Protein AF-A0A970F3E4-F1 (afdb_monomer)

Structure (mmCIF, N/CA/C/O backbone):
data_AF-A0A970F3E4-F1
#
_entry.id   AF-A0A970F3E4-F1
#
loop_
_atom_site.group_PDB
_atom_site.id
_atom_site.type_symbol
_atom_site.label_atom_id
_atom_site.label_alt_id
_atom_site.label_comp_id
_atom_site.label_asym_id
_atom_site.label_entity_id
_atom_site.label_seq_id
_atom_site.pdbx_PDB_ins_code
_atom_site.Cartn_x
_atom_site.Cartn_y
_atom_site.Cartn_z
_atom_site.occupancy
_atom_site.B_iso_or_equiv
_atom_site.auth_seq_id
_atom_site.auth_comp_id
_atom_site.auth_asym_id
_atom_site.auth_atom_id
_atom_site.pdbx_PDB_model_num
ATOM 1 N N . MET A 1 1 ? -22.780 -16.943 21.072 1.00 47.53 1 MET A N 1
ATOM 2 C CA . MET A 1 1 ? -22.482 -15.714 20.306 1.00 47.53 1 MET A CA 1
ATOM 3 C C . MET A 1 1 ? -21.278 -15.998 19.430 1.00 47.53 1 MET A C 1
ATOM 5 O O . MET A 1 1 ? -20.263 -16.417 19.969 1.00 47.53 1 MET A O 1
ATOM 9 N N . THR A 1 2 ? -21.391 -15.844 18.112 1.00 53.81 2 THR A N 1
ATOM 10 C CA . THR A 1 2 ? -20.236 -15.949 17.209 1.00 53.81 2 THR A CA 1
ATOM 11 C C . THR A 1 2 ? -19.426 -14.668 17.338 1.00 53.81 2 THR A C 1
ATOM 13 O O . THR A 1 2 ? -19.952 -13.587 17.080 1.00 53.81 2 THR A O 1
ATOM 16 N N . LEU A 1 3 ? -18.176 -14.774 17.780 1.00 74.56 3 LEU A N 1
ATOM 17 C CA . LEU A 1 3 ? -17.267 -13.637 17.811 1.00 74.56 3 LEU A CA 1
ATOM 18 C C . LEU A 1 3 ? -16.962 -13.238 16.362 1.00 74.56 3 LEU A C 1
ATOM 20 O O . LEU A 1 3 ? -16.442 -14.046 15.594 1.00 74.56 3 LEU A O 1
ATOM 24 N N . LEU A 1 4 ? -17.332 -12.022 15.966 1.00 84.12 4 LEU A N 1
ATOM 25 C CA . LEU A 1 4 ? -16.973 -11.501 14.650 1.00 84.12 4 LEU A CA 1
ATOM 26 C C . LEU A 1 4 ? -15.485 -11.138 14.675 1.00 84.12 4 LEU A C 1
ATOM 28 O O . LEU A 1 4 ? -15.069 -10.269 15.437 1.00 84.12 4 LEU A O 1
ATOM 32 N N . GLN A 1 5 ? -14.694 -11.829 13.859 1.00 92.81 5 GLN A N 1
ATOM 33 C CA . GLN A 1 5 ? -13.249 -11.635 13.752 1.00 92.81 5 GLN A CA 1
ATOM 34 C C . GLN A 1 5 ? -12.908 -10.886 12.464 1.00 92.81 5 GLN A C 1
ATOM 36 O O . GLN A 1 5 ? -13.587 -11.031 11.447 1.00 92.81 5 GLN A O 1
ATOM 41 N N . ALA A 1 6 ? -11.838 -10.101 12.500 1.00 94.75 6 ALA A N 1
ATOM 42 C CA . ALA A 1 6 ? -11.297 -9.413 11.340 1.00 94.75 6 ALA A CA 1
ATOM 43 C C . ALA A 1 6 ? -10.074 -10.134 10.794 1.00 94.75 6 ALA A C 1
ATOM 45 O O . ALA A 1 6 ? -9.203 -10.567 11.540 1.00 94.75 6 ALA A O 1
ATOM 46 N N . LYS A 1 7 ? -9.974 -10.215 9.473 1.00 95.38 7 LYS A N 1
ATOM 47 C CA . LYS A 1 7 ? -8.802 -10.785 8.809 1.00 95.38 7 LYS A CA 1
ATOM 48 C C . LYS A 1 7 ? -7.704 -9.735 8.741 1.00 95.38 7 LYS A C 1
ATOM 50 O O . LYS A 1 7 ? -7.972 -8.601 8.357 1.00 95.38 7 LYS A O 1
ATOM 55 N N . ALA A 1 8 ? -6.476 -10.097 9.073 1.00 94.69 8 ALA A N 1
ATOM 56 C CA . ALA A 1 8 ? -5.352 -9.172 9.037 1.00 94.69 8 ALA A CA 1
ATOM 57 C C . ALA A 1 8 ? -4.129 -9.787 8.357 1.00 94.69 8 ALA A C 1
ATOM 59 O O . ALA A 1 8 ? -3.973 -11.011 8.289 1.00 94.69 8 ALA A O 1
ATOM 60 N N . ASP A 1 9 ? -3.262 -8.901 7.874 1.00 91.38 9 ASP A N 1
ATOM 61 C CA . ASP A 1 9 ? -1.885 -9.241 7.537 1.00 91.38 9 ASP A CA 1
ATOM 62 C C . ASP A 1 9 ? -1.193 -9.848 8.768 1.00 91.38 9 ASP A C 1
ATOM 64 O O . ASP A 1 9 ? -1.204 -9.254 9.854 1.00 91.38 9 ASP A O 1
ATOM 68 N N . GLN A 1 10 ? -0.565 -11.012 8.596 1.00 89.62 10 GLN A N 1
ATOM 69 C CA . GLN A 1 10 ? 0.203 -11.675 9.647 1.00 89.62 10 GLN A CA 1
ATOM 70 C C . GLN A 1 10 ? 1.272 -10.757 10.264 1.00 89.62 10 GLN A C 1
ATOM 72 O O . GLN A 1 10 ? 1.530 -10.834 11.467 1.00 89.62 10 GLN A O 1
ATOM 77 N N . TYR A 1 11 ? 1.857 -9.853 9.475 1.00 85.06 11 TYR A N 1
ATOM 78 C CA . TYR A 1 11 ? 2.866 -8.906 9.943 1.00 85.06 11 TYR A CA 1
ATOM 79 C C . TYR A 1 11 ? 2.353 -7.948 11.026 1.00 85.06 11 TYR A C 1
ATOM 81 O O . TYR A 1 11 ? 3.127 -7.523 11.889 1.00 85.06 11 TYR A O 1
ATOM 89 N N . LEU A 1 12 ? 1.065 -7.590 10.997 1.00 86.44 12 LEU A N 1
ATOM 90 C CA . LEU A 1 12 ? 0.484 -6.659 11.966 1.00 86.44 12 LEU A CA 1
ATOM 91 C C . LEU A 1 12 ? 0.327 -7.303 13.342 1.00 86.44 12 LEU A C 1
ATOM 93 O O . LEU A 1 12 ? 0.666 -6.682 14.343 1.00 86.44 12 LEU A O 1
ATOM 97 N N . ILE A 1 13 ? -0.095 -8.565 13.388 1.00 85.25 13 ILE A N 1
ATOM 98 C CA . ILE A 1 13 ? -0.327 -9.303 14.641 1.00 85.25 13 ILE A CA 1
ATOM 99 C C . ILE A 1 13 ? 0.988 -9.537 15.408 1.00 85.25 13 ILE A C 1
ATOM 101 O O . ILE A 1 13 ? 1.006 -9.694 16.623 1.00 85.25 13 ILE A O 1
ATOM 105 N N . GLN A 1 14 ? 2.124 -9.508 14.708 1.00 81.94 14 GLN A N 1
ATOM 106 C CA . GLN A 1 14 ? 3.456 -9.670 15.297 1.00 81.94 14 GLN A CA 1
ATOM 107 C C . GLN A 1 14 ? 4.092 -8.343 15.755 1.00 81.94 14 GLN A C 1
ATOM 109 O O . GLN A 1 14 ? 5.242 -8.327 16.210 1.00 81.94 14 GLN A O 1
ATOM 114 N N . GLN A 1 15 ? 3.399 -7.210 15.601 1.00 80.94 15 GLN A N 1
ATOM 115 C CA . GLN A 1 15 ? 3.912 -5.909 16.028 1.00 80.94 15 GLN A CA 1
ATOM 116 C C . GLN A 1 15 ? 3.881 -5.762 17.547 1.00 80.94 15 GLN A C 1
ATOM 118 O O . GLN A 1 15 ? 3.046 -6.326 18.250 1.00 80.94 15 GLN A O 1
ATOM 123 N N . LYS A 1 16 ? 4.768 -4.903 18.054 1.00 86.94 16 LYS A N 1
ATOM 124 C CA . LYS A 1 16 ? 4.631 -4.394 19.419 1.00 86.94 16 LYS A CA 1
ATOM 125 C C . LYS A 1 16 ? 3.348 -3.563 19.532 1.00 86.94 16 LYS A C 1
ATOM 127 O O . LYS A 1 16 ? 2.964 -2.931 18.539 1.00 86.94 16 LYS A O 1
ATOM 132 N N . PRO A 1 17 ? 2.748 -3.480 20.732 1.00 91.19 17 PRO A N 1
ATOM 133 C CA . PRO A 1 17 ? 1.614 -2.606 20.966 1.00 91.19 17 PRO A CA 1
ATOM 134 C C . PRO A 1 17 ? 1.882 -1.192 20.453 1.00 91.19 17 PRO A C 1
ATOM 136 O O . PRO A 1 17 ? 2.890 -0.583 20.812 1.00 91.19 17 PRO A O 1
ATOM 139 N N . THR A 1 18 ? 1.014 -0.701 19.573 1.00 91.88 18 THR A N 1
ATOM 140 C CA . THR A 1 18 ? 1.216 0.574 18.872 1.00 91.88 18 THR A CA 1
ATOM 141 C C . THR A 1 18 ? -0.101 1.327 18.785 1.00 91.88 18 THR A C 1
ATOM 143 O O . THR A 1 18 ? -1.142 0.739 18.479 1.00 91.88 18 THR A O 1
ATOM 146 N N . GLN A 1 19 ? -0.047 2.631 19.047 1.00 95.25 19 GLN A N 1
ATOM 147 C CA . GLN A 1 19 ? -1.174 3.532 18.860 1.00 95.25 19 GLN A CA 1
ATOM 148 C C . GLN A 1 19 ? -1.150 4.140 17.455 1.00 95.25 19 GLN A C 1
ATOM 150 O O . GLN A 1 19 ? -0.099 4.494 16.915 1.00 95.25 19 GLN A O 1
ATOM 155 N N . TRP A 1 20 ? -2.335 4.247 16.878 1.00 95.75 20 TRP A N 1
ATOM 156 C CA . TRP A 1 20 ? -2.597 4.694 15.527 1.00 95.75 20 TRP A CA 1
ATOM 157 C C . TRP A 1 20 ? -3.697 5.755 15.524 1.00 95.75 20 TRP A C 1
ATOM 159 O O . TRP A 1 20 ? -4.566 5.781 16.394 1.00 95.75 20 TRP A O 1
ATOM 169 N N . PHE A 1 21 ? -3.682 6.604 14.508 1.00 95.81 21 PHE A N 1
ATOM 170 C CA . PHE A 1 21 ? -4.587 7.733 14.332 1.00 95.81 21 PHE A CA 1
ATOM 171 C C . PHE A 1 21 ? -5.155 7.721 12.923 1.00 95.81 21 PHE A C 1
ATOM 173 O O . PHE A 1 21 ? -4.553 7.153 12.010 1.00 95.81 21 PHE A O 1
ATOM 180 N N . LEU A 1 22 ? -6.304 8.361 12.730 1.00 95.56 22 LEU A N 1
ATOM 181 C CA . LEU A 1 22 ? -6.876 8.507 11.401 1.00 95.56 22 LEU A CA 1
ATOM 182 C C . LEU A 1 22 ? -5.938 9.327 10.506 1.00 95.56 22 LEU A C 1
ATOM 184 O O . LEU A 1 22 ? -5.574 10.448 10.844 1.00 95.56 22 LEU A O 1
ATOM 188 N N . HIS A 1 23 ? -5.572 8.776 9.351 1.00 91.19 23 HIS A N 1
ATOM 189 C CA . HIS A 1 23 ? -4.780 9.483 8.345 1.00 91.19 23 HIS A CA 1
ATOM 190 C C . HIS A 1 23 ? -5.653 9.999 7.199 1.00 91.19 23 HIS A C 1
ATOM 192 O O . HIS A 1 23 ? -5.558 11.154 6.798 1.00 91.19 23 HIS A O 1
ATOM 198 N N . SER A 1 24 ? -6.477 9.127 6.617 1.00 88.25 24 SER A N 1
ATOM 199 C CA . SER A 1 24 ? -7.298 9.466 5.448 1.00 88.25 24 SER A CA 1
ATOM 200 C C . SER A 1 24 ? -8.502 8.543 5.331 1.00 88.25 24 SER A C 1
ATOM 202 O O . SER A 1 24 ? -8.379 7.352 5.612 1.00 88.25 24 SER A O 1
ATOM 204 N N . VAL A 1 25 ? -9.621 9.070 4.838 1.00 91.56 25 VAL A N 1
ATOM 205 C CA . VAL A 1 25 ? -10.874 8.334 4.613 1.00 91.56 25 VAL A CA 1
ATOM 206 C C . VAL A 1 25 ? -11.196 8.316 3.118 1.00 91.56 25 VAL A C 1
ATOM 208 O O . VAL A 1 25 ? -11.051 9.326 2.432 1.00 91.56 25 VAL A O 1
ATOM 211 N N . TYR A 1 26 ? -11.644 7.169 2.615 1.00 89.12 26 TYR A N 1
ATOM 212 C CA . TYR A 1 26 ? -12.106 6.952 1.243 1.00 89.12 26 TYR A CA 1
ATOM 213 C C . TYR A 1 26 ? -13.446 6.228 1.271 1.00 89.12 26 TYR A C 1
ATOM 215 O O . TYR A 1 26 ? -13.763 5.578 2.255 1.00 89.12 26 TYR A O 1
ATOM 223 N N . GLN A 1 27 ? -14.184 6.230 0.155 1.00 85.25 27 GLN A N 1
ATOM 224 C CA . GLN A 1 27 ? -15.559 5.707 0.075 1.00 85.25 27 GLN A CA 1
ATOM 225 C C . GLN A 1 27 ? -15.819 4.354 0.770 1.00 85.25 27 GLN A C 1
ATOM 227 O O . GLN A 1 27 ? -16.936 4.120 1.224 1.00 85.25 27 GLN A O 1
ATOM 232 N N . LYS A 1 28 ? -14.841 3.435 0.802 1.00 87.56 28 LYS A N 1
ATOM 233 C CA . LYS A 1 28 ? -14.991 2.091 1.397 1.00 87.56 28 LYS A CA 1
ATOM 234 C C . LYS A 1 28 ? -13.809 1.652 2.261 1.00 87.56 28 LYS A C 1
ATOM 236 O O . LYS A 1 28 ? -13.730 0.478 2.621 1.00 87.56 28 LYS A O 1
ATOM 241 N N . THR A 1 29 ? -12.882 2.555 2.557 1.00 93.81 29 THR A N 1
ATOM 242 C CA . THR A 1 29 ? -11.667 2.246 3.315 1.00 93.81 29 THR A CA 1
ATOM 243 C C . THR A 1 29 ? -11.212 3.464 4.099 1.00 93.81 29 THR A C 1
ATOM 245 O O . THR A 1 29 ? -11.555 4.599 3.780 1.00 93.81 29 THR A O 1
ATOM 248 N N . PHE A 1 30 ? -10.393 3.246 5.112 1.00 94.75 30 PHE A N 1
ATOM 249 C CA . PHE A 1 30 ? -9.667 4.325 5.764 1.00 94.75 30 PHE A CA 1
ATOM 250 C C . PHE A 1 30 ? -8.263 3.854 6.104 1.00 94.75 30 PHE A C 1
ATOM 252 O O . PHE A 1 30 ? -8.016 2.661 6.266 1.00 94.75 30 PHE A O 1
ATOM 259 N N . ASN A 1 31 ? -7.337 4.800 6.186 1.00 93.62 31 ASN A N 1
ATOM 260 C CA . ASN A 1 31 ? -5.969 4.529 6.589 1.00 93.62 31 ASN A CA 1
ATOM 261 C C . ASN A 1 31 ? -5.750 5.036 8.005 1.00 93.62 31 ASN A C 1
ATOM 263 O O . ASN A 1 31 ? -6.137 6.160 8.337 1.00 93.62 31 ASN A O 1
ATOM 267 N N . LEU A 1 32 ? -5.067 4.224 8.797 1.00 94.19 32 LEU A N 1
ATOM 268 C CA . LEU A 1 32 ? -4.534 4.599 10.092 1.00 94.19 32 LEU A CA 1
ATOM 269 C C . LEU A 1 32 ? -3.030 4.824 9.976 1.00 94.19 32 LEU A C 1
ATOM 271 O O . LEU A 1 32 ? -2.370 4.108 9.231 1.00 94.19 32 LEU A O 1
ATOM 275 N N . THR A 1 33 ? -2.485 5.775 10.726 1.00 92.69 33 THR A N 1
ATOM 276 C CA . THR A 1 33 ? -1.050 6.077 10.792 1.00 92.69 33 THR A CA 1
ATOM 277 C C . THR A 1 33 ? -0.541 6.051 12.225 1.00 92.69 33 THR A C 1
ATOM 279 O O . THR A 1 33 ? -1.286 6.365 13.145 1.00 92.69 33 THR A O 1
ATOM 282 N N . ASN A 1 34 ? 0.718 5.680 12.431 1.00 88.50 34 ASN A N 1
ATOM 283 C CA . ASN A 1 34 ? 1.353 5.797 13.745 1.00 88.50 34 ASN A CA 1
ATOM 284 C C . ASN A 1 34 ? 1.714 7.264 14.065 1.00 88.50 34 ASN A C 1
ATOM 286 O O . ASN A 1 34 ? 1.679 8.119 13.180 1.00 88.50 34 ASN A O 1
ATOM 290 N N . GLU A 1 35 ? 2.130 7.548 15.305 1.00 87.94 35 GLU A N 1
ATOM 291 C CA . GLU A 1 35 ? 2.534 8.901 15.752 1.00 87.94 35 GLU A CA 1
ATOM 292 C C . GLU A 1 35 ? 3.601 9.545 14.857 1.00 87.94 35 GLU A C 1
ATOM 294 O O . GLU A 1 35 ? 3.580 10.743 14.591 1.00 87.94 35 GLU A O 1
ATOM 299 N N . SER A 1 36 ? 4.538 8.738 14.355 1.00 83.00 36 SER A N 1
ATOM 300 C CA . SER A 1 36 ? 5.634 9.212 13.504 1.00 83.00 36 SER A CA 1
ATOM 301 C C . SER A 1 36 ? 5.250 9.442 12.035 1.00 83.00 36 SER A C 1
ATOM 303 O O . SER A 1 36 ? 6.125 9.746 11.224 1.00 83.00 36 SER A O 1
ATOM 305 N N . ASN A 1 37 ? 3.978 9.256 11.666 1.00 76.00 37 ASN A N 1
ATOM 306 C CA . ASN A 1 37 ? 3.454 9.398 10.304 1.00 76.00 37 ASN A CA 1
ATOM 307 C C . ASN A 1 37 ? 4.201 8.603 9.231 1.00 76.00 37 ASN A C 1
ATOM 309 O O . ASN A 1 37 ? 4.295 9.001 8.070 1.00 76.00 37 ASN A O 1
ATOM 313 N N . ASN A 1 38 ? 4.785 7.473 9.621 1.00 77.75 38 ASN A N 1
ATOM 314 C CA . ASN A 1 38 ? 5.706 6.746 8.762 1.00 77.75 38 ASN A CA 1
ATOM 315 C C . ASN A 1 38 ? 5.224 5.323 8.443 1.00 77.75 38 ASN A C 1
ATOM 317 O O . ASN A 1 38 ? 5.793 4.676 7.562 1.00 77.75 38 ASN A O 1
ATOM 321 N N . GLN A 1 39 ? 4.203 4.830 9.130 1.00 82.88 39 GLN A N 1
ATOM 322 C CA . GLN A 1 39 ? 3.566 3.550 8.854 1.00 82.88 39 GLN A CA 1
ATOM 323 C C . GLN A 1 39 ? 2.093 3.784 8.607 1.00 82.88 39 GLN A C 1
ATOM 325 O O . GLN A 1 39 ? 1.511 4.698 9.182 1.00 82.88 39 GLN A O 1
ATOM 330 N N . LEU A 1 40 ? 1.500 2.926 7.786 1.00 88.44 40 LEU A N 1
ATOM 331 C CA . LEU A 1 40 ? 0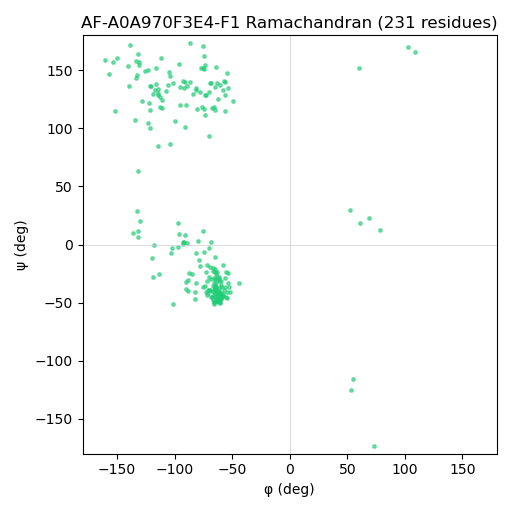.075 2.958 7.536 1.00 88.44 40 LEU A CA 1
ATOM 332 C C . LEU A 1 40 ? -0.505 1.561 7.623 1.00 88.44 40 LEU A C 1
ATOM 334 O O . LEU A 1 40 ? 0.123 0.594 7.192 1.00 88.44 40 LEU A O 1
ATOM 338 N N . ILE A 1 41 ? -1.716 1.510 8.153 1.00 92.19 41 ILE A N 1
ATOM 339 C CA . ILE A 1 41 ? -2.596 0.354 8.115 1.00 92.19 41 ILE A CA 1
ATOM 340 C C . ILE A 1 41 ? -3.797 0.740 7.270 1.00 92.19 41 ILE A C 1
ATOM 342 O O . ILE A 1 41 ? -4.433 1.763 7.528 1.00 92.19 41 ILE A O 1
ATOM 346 N N . LEU A 1 42 ? -4.117 -0.085 6.281 1.00 94.19 42 LEU A N 1
ATOM 347 C CA . LEU A 1 42 ? -5.382 0.023 5.568 1.00 94.19 42 LEU A CA 1
ATOM 348 C C . LEU A 1 42 ? -6.449 -0.730 6.359 1.00 94.19 42 LEU A C 1
ATOM 350 O O . LEU A 1 42 ? -6.264 -1.904 6.661 1.00 94.19 42 LEU A O 1
ATOM 354 N N . VAL A 1 43 ? -7.585 -0.097 6.629 1.00 96.06 43 VAL A N 1
ATOM 355 C CA . VAL A 1 43 ? -8.776 -0.779 7.136 1.00 96.06 43 VAL A CA 1
ATOM 356 C C . VAL A 1 43 ? -9.851 -0.776 6.055 1.00 96.06 43 VAL A C 1
ATOM 358 O O . VAL A 1 43 ? -10.224 0.271 5.518 1.00 96.06 43 VAL A O 1
ATOM 361 N N . ALA A 1 44 ? -10.339 -1.964 5.715 1.00 96.00 44 ALA A N 1
ATOM 362 C CA . ALA A 1 44 ? -11.280 -2.198 4.628 1.00 96.00 44 ALA A CA 1
ATOM 363 C C . ALA A 1 44 ? -12.363 -3.208 5.030 1.00 96.00 44 ALA A C 1
ATOM 365 O O . ALA A 1 44 ? -12.296 -3.843 6.082 1.00 96.00 44 ALA A O 1
ATOM 366 N N . ARG A 1 45 ? -13.369 -3.373 4.170 1.00 95.06 45 ARG A N 1
ATOM 367 C CA . ARG A 1 45 ? -14.358 -4.455 4.280 1.00 95.06 45 ARG A CA 1
ATOM 368 C C . ARG A 1 45 ? -13.752 -5.785 3.839 1.00 95.06 45 ARG A C 1
ATOM 370 O O . ARG A 1 45 ? -12.904 -5.808 2.955 1.00 95.06 45 ARG A O 1
ATOM 377 N N . GLU A 1 46 ? -14.248 -6.892 4.380 1.00 91.00 46 GLU A N 1
ATOM 378 C CA . GLU A 1 46 ? -13.758 -8.253 4.093 1.00 91.00 46 GLU A CA 1
ATOM 379 C C . GLU A 1 46 ? -13.791 -8.700 2.623 1.00 91.00 46 GLU A C 1
ATOM 381 O O . GLU A 1 46 ? -13.107 -9.653 2.261 1.00 91.00 46 GLU A O 1
ATOM 386 N N . ASN A 1 47 ? -14.564 -8.023 1.772 1.00 88.69 47 ASN A N 1
ATOM 387 C CA . ASN A 1 47 ? -14.652 -8.302 0.339 1.00 88.69 47 ASN A CA 1
ATOM 388 C C . ASN A 1 47 ? -13.678 -7.472 -0.518 1.00 88.69 47 ASN A C 1
ATOM 390 O O . ASN A 1 47 ? -13.688 -7.597 -1.743 1.00 88.69 47 ASN A O 1
ATOM 394 N N . ALA A 1 48 ? -12.865 -6.608 0.093 1.00 89.19 48 ALA A N 1
ATOM 395 C CA . ALA A 1 48 ? -11.825 -5.872 -0.612 1.00 89.19 48 ALA A CA 1
ATOM 396 C C . ALA A 1 48 ? -10.603 -6.772 -0.902 1.00 89.19 48 ALA A C 1
ATOM 398 O O . ALA A 1 48 ? -10.325 -7.692 -0.131 1.00 89.19 48 ALA A O 1
ATOM 399 N N . PRO A 1 49 ? -9.839 -6.506 -1.979 1.00 87.81 49 PRO A N 1
ATOM 400 C CA . PRO A 1 49 ? -8.582 -7.206 -2.235 1.00 87.81 49 PRO A CA 1
ATOM 401 C C . PRO A 1 49 ? -7.603 -7.086 -1.060 1.00 87.81 49 PRO A C 1
ATOM 403 O O . PRO A 1 49 ? -7.469 -6.006 -0.475 1.00 87.81 49 PRO A O 1
ATOM 406 N N . TYR A 1 50 ? -6.895 -8.176 -0.747 1.00 87.88 50 TYR A N 1
ATOM 407 C CA . TYR A 1 50 ? -5.851 -8.177 0.279 1.00 87.88 50 TYR A CA 1
ATOM 408 C C . TYR A 1 50 ? -4.625 -7.374 -0.168 1.00 87.88 50 TYR A C 1
ATOM 410 O O . TYR A 1 50 ? -4.126 -7.546 -1.279 1.00 87.88 50 TYR A O 1
ATOM 418 N N . LEU A 1 51 ? -4.157 -6.489 0.708 1.00 85.25 51 LEU A N 1
ATOM 419 C CA . LEU A 1 51 ? -3.039 -5.576 0.501 1.00 85.25 51 LEU A CA 1
ATOM 420 C C . LEU A 1 51 ? -2.107 -5.641 1.717 1.00 85.25 51 LEU A C 1
ATOM 422 O O . LEU A 1 51 ? -2.605 -5.790 2.830 1.00 85.25 51 LEU A O 1
ATOM 426 N N . PRO A 1 52 ? -0.781 -5.487 1.542 1.00 83.31 52 PRO A N 1
ATOM 427 C CA . PRO A 1 52 ? 0.157 -5.468 2.663 1.00 83.31 52 PRO A CA 1
ATOM 428 C C . PRO A 1 52 ? -0.225 -4.430 3.725 1.00 83.31 52 PRO A C 1
ATOM 430 O O . PRO A 1 52 ? -0.553 -3.288 3.395 1.00 83.31 52 PRO A O 1
ATOM 433 N N . GLY A 1 53 ? -0.171 -4.820 4.998 1.00 87.06 53 GLY A N 1
ATOM 434 C CA . GLY A 1 53 ? -0.594 -3.988 6.125 1.00 87.06 53 GLY A CA 1
ATOM 435 C C . GLY A 1 53 ? -2.108 -3.750 6.195 1.00 87.06 53 GLY A C 1
ATOM 436 O O . GLY A 1 53 ? -2.539 -2.749 6.770 1.00 87.06 53 GLY A O 1
ATOM 437 N N . GLY A 1 54 ? -2.922 -4.619 5.591 1.00 92.31 54 GLY A N 1
ATOM 438 C CA . GLY A 1 54 ? -4.377 -4.490 5.570 1.00 92.31 54 GLY A CA 1
ATOM 439 C C . GLY A 1 54 ? -5.091 -5.238 6.703 1.00 92.31 54 GLY A C 1
ATOM 440 O O . GLY A 1 54 ? -4.750 -6.378 7.030 1.00 92.31 54 GLY A O 1
ATOM 441 N N . ILE A 1 55 ? -6.139 -4.612 7.242 1.00 95.69 55 ILE A N 1
ATOM 442 C CA . ILE A 1 55 ? -7.112 -5.167 8.188 1.00 95.69 55 ILE A CA 1
ATOM 443 C C . ILE A 1 55 ? -8.500 -5.129 7.544 1.00 95.69 55 ILE A C 1
ATOM 445 O O . ILE A 1 55 ? -8.951 -4.102 7.039 1.00 95.69 55 ILE A O 1
ATOM 449 N N . TYR A 1 56 ? -9.191 -6.259 7.580 1.00 96.31 56 TYR A N 1
ATOM 450 C CA . TYR A 1 56 ? -10.402 -6.523 6.819 1.00 96.31 56 TYR A CA 1
ATOM 451 C C . TYR A 1 56 ? -11.532 -6.903 7.767 1.00 96.31 56 TYR A C 1
ATOM 453 O O . TYR A 1 56 ? -11.571 -8.008 8.314 1.00 96.31 56 TYR A O 1
ATOM 461 N N . LEU A 1 57 ? -12.443 -5.957 7.971 1.00 95.75 57 LEU A N 1
ATOM 462 C CA . LEU A 1 57 ? -13.556 -6.072 8.900 1.00 95.75 57 LEU A CA 1
ATOM 463 C C . LEU A 1 57 ? -14.786 -6.683 8.202 1.00 95.75 57 LEU A C 1
ATOM 465 O O . LEU A 1 57 ? -15.149 -6.241 7.103 1.00 95.75 57 LEU A O 1
ATOM 469 N N . PRO A 1 58 ? -15.490 -7.631 8.845 1.00 94.38 58 PRO A N 1
ATOM 470 C CA . PRO A 1 58 ? -16.849 -7.996 8.468 1.00 94.38 58 PRO A CA 1
ATOM 471 C C . PRO A 1 58 ? -17.761 -6.771 8.454 1.00 94.38 58 PRO A C 1
ATOM 473 O O . PRO A 1 58 ? -17.609 -5.863 9.273 1.00 94.38 58 PRO A O 1
ATOM 476 N N . THR A 1 59 ? -18.752 -6.757 7.564 1.00 93.06 59 THR A N 1
ATOM 477 C CA . THR A 1 59 ? -19.644 -5.592 7.393 1.00 93.06 59 THR A CA 1
ATOM 478 C C . THR A 1 59 ? -20.321 -5.137 8.701 1.00 93.06 59 THR A C 1
ATOM 480 O O . THR A 1 59 ? -20.320 -3.931 8.954 1.00 93.06 59 THR A O 1
ATOM 483 N N . PRO A 1 60 ? -20.807 -6.034 9.590 1.00 93.31 60 PRO A N 1
ATOM 484 C CA . PRO A 1 60 ? -21.398 -5.618 10.867 1.00 93.31 60 PRO A CA 1
ATOM 485 C C . PRO A 1 60 ? -20.424 -4.905 11.820 1.00 93.31 60 PRO A C 1
ATOM 487 O O . PRO A 1 60 ? -20.868 -4.151 12.679 1.00 93.31 60 PRO A O 1
ATOM 490 N N . LEU A 1 61 ? -19.112 -5.127 11.674 1.00 93.25 61 LEU A N 1
ATOM 491 C CA . LEU A 1 61 ? -18.075 -4.405 12.419 1.00 93.25 61 LEU A CA 1
ATOM 492 C C . LEU A 1 61 ? -17.618 -3.141 11.685 1.00 93.25 61 LEU A C 1
ATOM 494 O O . LEU A 1 61 ? -17.376 -2.117 12.317 1.00 93.25 61 LEU A O 1
ATOM 498 N N . PHE A 1 62 ? -17.511 -3.200 10.356 1.00 95.31 62 PHE A N 1
ATOM 499 C CA . PHE A 1 62 ? -17.025 -2.085 9.549 1.00 95.31 62 PHE A CA 1
ATOM 500 C C . PHE A 1 62 ? -17.968 -0.881 9.589 1.00 95.31 62 PHE A C 1
ATOM 502 O O . PHE A 1 62 ? -17.502 0.230 9.814 1.00 95.31 62 PHE A O 1
ATOM 509 N N . GLU A 1 63 ? -19.273 -1.077 9.363 1.00 93.75 63 GLU A N 1
ATOM 510 C CA . GLU A 1 63 ? -20.209 0.047 9.188 1.00 93.75 63 GLU A CA 1
ATOM 511 C C . GLU A 1 63 ? -20.277 0.971 10.416 1.00 93.75 63 GLU A C 1
ATOM 513 O O . GLU A 1 63 ? -20.141 2.182 10.232 1.00 93.75 63 GLU A O 1
ATOM 518 N N . PRO A 1 64 ? -20.396 0.470 11.664 1.00 92.38 64 PRO A N 1
ATOM 519 C CA . PRO A 1 64 ? -20.429 1.347 12.834 1.00 92.38 64 PRO A CA 1
ATOM 520 C C . PRO A 1 64 ? -19.118 2.114 13.048 1.00 92.38 64 PRO A C 1
ATOM 522 O O . PRO A 1 64 ? -19.149 3.285 13.424 1.00 92.38 64 PRO A O 1
ATOM 525 N N . ILE A 1 65 ? -17.972 1.469 12.797 1.00 94.75 65 ILE A N 1
ATOM 526 C CA . ILE A 1 65 ? -16.650 2.105 12.905 1.00 94.75 65 ILE A CA 1
ATOM 527 C C . ILE A 1 65 ? -16.505 3.187 11.835 1.00 94.75 65 ILE A C 1
ATOM 529 O O . ILE A 1 65 ? -16.105 4.307 12.137 1.00 94.75 65 ILE A O 1
ATOM 533 N N . TYR A 1 66 ? -16.859 2.866 10.591 1.00 95.62 66 TYR A N 1
ATOM 534 C CA . TYR A 1 66 ? -16.723 3.765 9.453 1.00 95.62 66 TYR A CA 1
ATOM 535 C C . TYR A 1 66 ? -17.645 4.986 9.568 1.00 95.62 66 TYR A C 1
ATOM 537 O O . TYR A 1 66 ? -17.209 6.102 9.312 1.00 95.62 66 TYR A O 1
ATOM 545 N N . GLN A 1 67 ? -18.893 4.810 10.015 1.00 94.12 67 GLN A N 1
ATOM 546 C CA . GLN A 1 67 ? -19.827 5.922 10.241 1.00 94.12 67 GLN A CA 1
ATOM 547 C C . GLN A 1 67 ? -19.357 6.885 11.338 1.00 94.12 67 GLN A C 1
ATOM 549 O O . GLN A 1 67 ? -19.636 8.078 11.267 1.00 94.12 67 GLN A O 1
ATOM 554 N N . GLY A 1 68 ? -18.654 6.378 12.353 1.00 94.31 68 GLY A N 1
ATOM 555 C CA . GLY A 1 68 ? -18.098 7.187 13.436 1.00 94.31 68 GLY A CA 1
ATOM 556 C C . GLY A 1 68 ? -16.662 7.655 13.201 1.00 94.31 68 GLY A C 1
ATOM 557 O O . GLY A 1 68 ? -16.095 8.282 14.090 1.00 94.31 68 GLY A O 1
ATOM 558 N N . ILE A 1 69 ? -16.048 7.351 12.053 1.00 95.06 69 ILE A N 1
ATOM 559 C CA . ILE A 1 69 ? -14.589 7.434 11.893 1.00 95.06 69 ILE A CA 1
ATOM 560 C C . ILE A 1 69 ? -14.030 8.848 12.089 1.00 95.06 69 ILE A C 1
ATOM 562 O O . ILE A 1 69 ? -12.918 8.997 12.582 1.00 95.06 69 ILE A O 1
ATOM 566 N N . GLU A 1 70 ? -14.806 9.889 11.781 1.00 94.19 70 GLU A N 1
ATOM 567 C CA . GLU A 1 70 ? -14.415 11.291 11.999 1.00 94.19 70 GLU A CA 1
ATOM 568 C C . GLU A 1 70 ? -14.239 11.643 13.487 1.00 94.19 70 GLU A C 1
ATOM 570 O O . GLU A 1 70 ? -13.532 12.588 13.819 1.00 94.19 70 GLU A O 1
ATOM 575 N N . GLN A 1 71 ? -14.845 10.864 14.388 1.00 96.00 71 GLN A N 1
ATOM 576 C CA . GLN A 1 71 ? -14.710 10.989 15.843 1.00 96.00 71 GLN A CA 1
ATOM 577 C C . GLN A 1 71 ? -13.657 10.031 16.420 1.00 96.00 71 GLN A C 1
ATOM 579 O O . GLN A 1 71 ? -13.583 9.860 17.642 1.00 96.00 71 GLN A O 1
ATOM 584 N N . LEU A 1 72 ? -12.872 9.357 15.570 1.00 96.88 72 LEU A N 1
ATOM 585 C CA . LEU A 1 72 ? -11.803 8.473 16.019 1.00 96.88 72 LEU A CA 1
ATOM 586 C C . LEU A 1 72 ? -10.730 9.290 16.745 1.00 96.88 72 LEU A C 1
ATOM 588 O O . LEU A 1 72 ? -10.036 10.103 16.140 1.00 96.88 72 LEU A O 1
ATOM 592 N N . GLN A 1 73 ? -10.559 9.024 18.036 1.00 96.44 73 GLN A N 1
ATOM 593 C CA . GLN A 1 73 ? -9.496 9.620 18.843 1.00 96.44 73 GLN A CA 1
ATOM 594 C C . GLN A 1 73 ? -8.187 8.851 18.650 1.00 96.44 73 GLN A C 1
ATOM 596 O O . GLN A 1 73 ? -7.134 9.442 18.419 1.00 96.44 73 GLN A O 1
ATOM 601 N N . TRP A 1 74 ? -8.261 7.521 18.721 1.00 96.00 74 TRP A N 1
ATOM 602 C CA . TRP A 1 74 ? -7.136 6.622 18.490 1.00 96.00 74 TRP A CA 1
ATOM 603 C C . TRP A 1 74 ? -7.623 5.208 18.173 1.00 96.00 74 TRP A C 1
ATOM 605 O O . TRP A 1 74 ? -8.730 4.801 18.535 1.00 96.00 74 TRP A O 1
ATOM 615 N N . ALA A 1 75 ? -6.753 4.441 17.525 1.00 96.69 75 ALA A N 1
ATOM 616 C CA . ALA A 1 75 ? -6.844 2.997 17.426 1.00 96.69 75 ALA A CA 1
ATOM 617 C C . ALA A 1 75 ? -5.578 2.372 18.023 1.00 96.69 75 ALA A C 1
ATOM 619 O O . ALA A 1 75 ? -4.477 2.855 17.782 1.00 96.69 75 ALA A O 1
ATOM 620 N N . ARG A 1 76 ? -5.700 1.310 18.813 1.00 95.50 76 ARG A N 1
ATOM 621 C CA . ARG A 1 76 ? -4.560 0.653 19.452 1.00 95.50 76 ARG A CA 1
ATOM 622 C C . ARG A 1 76 ? -4.516 -0.805 19.045 1.00 95.50 76 ARG A C 1
ATOM 624 O O . ARG A 1 76 ? -5.480 -1.537 19.251 1.00 95.50 76 ARG A O 1
ATOM 631 N N . LEU A 1 77 ? -3.398 -1.185 18.442 1.00 93.50 77 LEU A N 1
ATOM 632 C CA . LEU A 1 77 ? -3.084 -2.564 18.106 1.00 93.50 77 LEU A CA 1
ATOM 633 C C . LEU A 1 77 ? -2.338 -3.168 19.294 1.00 93.50 77 LEU A C 1
ATOM 635 O O . LEU A 1 77 ? -1.294 -2.641 19.674 1.00 93.50 77 LEU A O 1
ATOM 639 N N . GLU A 1 78 ? -2.877 -4.227 19.884 1.00 90.56 78 GLU A N 1
ATOM 640 C CA . GLU A 1 78 ? -2.312 -4.963 21.017 1.00 90.56 78 GLU A CA 1
ATOM 641 C C . GLU A 1 78 ? -2.424 -6.456 20.711 1.00 90.56 78 GLU A C 1
ATOM 643 O O . GLU A 1 78 ? -3.525 -6.993 20.736 1.00 90.56 78 GLU A O 1
ATOM 648 N N . GLU A 1 79 ? -1.304 -7.117 20.409 1.00 87.00 79 GLU A N 1
ATOM 649 C CA . GLU A 1 79 ? -1.289 -8.545 20.050 1.00 87.00 79 GLU A CA 1
ATOM 650 C C . GLU A 1 79 ? -2.232 -8.845 18.865 1.00 87.00 79 GLU A C 1
ATOM 652 O O . GLU A 1 79 ? -2.028 -8.336 17.760 1.00 87.00 79 GLU A O 1
ATOM 657 N N . ASP A 1 80 ? -3.273 -9.646 19.090 1.00 92.06 80 ASP A N 1
ATOM 658 C CA . ASP A 1 80 ? -4.320 -9.985 18.132 1.00 92.06 80 ASP A CA 1
ATOM 659 C C . ASP A 1 80 ? -5.578 -9.115 18.286 1.00 92.06 80 ASP A C 1
ATOM 661 O O . ASP A 1 80 ? -6.632 -9.470 17.774 1.00 92.06 80 ASP A O 1
ATOM 665 N N . TRP A 1 81 ? -5.503 -7.958 18.948 1.00 93.81 81 TRP A N 1
ATOM 666 C CA . TRP A 1 81 ? -6.641 -7.053 19.130 1.00 93.81 81 TRP A CA 1
ATOM 667 C C . TRP A 1 81 ? -6.398 -5.674 18.535 1.00 93.81 81 TRP A C 1
ATOM 669 O O . TRP A 1 81 ? -5.361 -5.045 18.743 1.00 93.81 81 TRP A O 1
ATOM 679 N N . LEU A 1 82 ? -7.419 -5.154 17.856 1.00 94.56 82 LEU A N 1
ATOM 680 C CA . LEU A 1 82 ? -7.509 -3.756 17.461 1.00 94.56 82 LEU A CA 1
ATOM 681 C C . LEU A 1 82 ? -8.645 -3.085 18.229 1.00 94.56 82 LEU A C 1
ATOM 683 O O . LEU A 1 82 ? -9.811 -3.467 18.107 1.00 94.56 82 LEU A O 1
ATOM 687 N N . ARG A 1 83 ? -8.298 -2.077 19.025 1.00 95.06 83 ARG A N 1
ATOM 688 C CA . ARG A 1 83 ? -9.245 -1.294 19.823 1.00 95.06 83 ARG A CA 1
ATOM 689 C C . ARG A 1 83 ? -9.406 0.089 19.222 1.00 95.06 83 ARG A C 1
ATOM 691 O O . ARG A 1 83 ? -8.403 0.733 18.948 1.00 95.06 83 ARG A O 1
ATOM 698 N N . PHE A 1 84 ? -10.632 0.557 19.050 1.00 95.69 84 PHE A N 1
ATOM 699 C CA . PHE A 1 84 ? -10.945 1.898 18.565 1.00 95.69 84 PHE A CA 1
ATOM 700 C C . PHE A 1 84 ? -11.640 2.696 19.662 1.00 95.69 84 PHE A C 1
ATOM 702 O O . PHE A 1 84 ? -12.646 2.229 20.200 1.00 95.69 84 PHE A O 1
ATOM 709 N N . LYS A 1 85 ? -11.158 3.916 19.920 1.00 96.62 85 LYS A N 1
ATOM 710 C CA . LYS A 1 85 ? -11.873 4.916 20.718 1.00 96.62 85 LYS A CA 1
ATOM 711 C C . LYS A 1 85 ? -12.551 5.918 19.793 1.00 96.62 85 LYS A C 1
ATOM 713 O O . LYS A 1 85 ? -11.879 6.742 19.173 1.00 96.62 85 LYS A O 1
ATOM 718 N N . ILE A 1 86 ? -13.873 5.820 19.674 1.00 95.75 86 ILE A N 1
ATOM 719 C CA . ILE A 1 86 ? -14.690 6.611 18.742 1.00 95.75 86 ILE A CA 1
ATOM 720 C C . ILE A 1 86 ? -15.725 7.401 19.541 1.00 95.75 86 ILE A C 1
ATOM 722 O O . ILE A 1 86 ? -16.747 6.851 19.963 1.00 95.75 86 ILE A O 1
ATOM 726 N N . GLY A 1 87 ? -15.455 8.688 19.771 1.00 93.00 87 GLY A N 1
ATOM 727 C CA . GLY A 1 87 ? -16.206 9.476 20.751 1.00 93.00 87 GLY A CA 1
ATOM 728 C C . GLY A 1 87 ? -16.221 8.772 22.115 1.00 93.00 87 GLY A C 1
ATOM 729 O O . GLY A 1 87 ? -15.177 8.375 22.631 1.00 93.00 87 GLY A O 1
ATOM 730 N N . GLU A 1 88 ? -17.411 8.542 22.668 1.00 92.38 88 GLU A N 1
ATOM 731 C CA . GLU A 1 88 ? -17.582 7.815 23.936 1.00 92.38 88 GLU A CA 1
ATOM 732 C C . GLU A 1 88 ? -17.480 6.286 23.795 1.00 92.38 88 GLU A C 1
ATOM 734 O O . GLU A 1 88 ? -17.340 5.579 24.792 1.00 92.38 88 GLU A O 1
ATOM 739 N N . LYS A 1 89 ? -17.524 5.745 22.571 1.00 91.62 89 LYS A N 1
ATOM 740 C CA . LYS A 1 89 ? -17.577 4.298 22.328 1.00 91.62 89 LYS A CA 1
ATOM 741 C C . LYS A 1 89 ? -16.184 3.679 22.281 1.00 91.62 89 LYS A C 1
ATOM 743 O O . LYS A 1 89 ? -15.281 4.210 21.638 1.00 91.62 89 LYS A O 1
ATOM 748 N N . ASP A 1 90 ? -16.068 2.501 22.882 1.00 93.06 90 ASP A N 1
ATOM 749 C CA . ASP A 1 90 ? -14.911 1.618 22.770 1.00 93.06 90 ASP A CA 1
ATOM 750 C C . ASP A 1 90 ? -15.302 0.372 21.970 1.00 93.06 90 ASP A C 1
ATOM 752 O O . ASP A 1 90 ? -16.185 -0.389 22.369 1.00 93.06 90 ASP A O 1
ATOM 756 N N . VAL A 1 91 ? -14.664 0.177 20.815 1.00 92.56 91 VAL A N 1
ATOM 757 C CA . VAL A 1 91 ? -14.911 -0.973 19.935 1.00 92.56 91 VAL A CA 1
ATOM 758 C C . VAL A 1 91 ? -13.672 -1.850 19.915 1.00 92.56 91 VAL A C 1
ATOM 760 O O . VAL A 1 91 ? -12.577 -1.368 19.638 1.00 92.56 91 VAL A O 1
ATOM 763 N N . GLN A 1 92 ? -13.835 -3.142 20.190 1.00 93.44 92 GLN A N 1
ATOM 764 C CA . GLN A 1 92 ? -12.744 -4.112 20.162 1.00 93.44 92 GLN A CA 1
ATOM 765 C C . GLN A 1 92 ? -12.978 -5.126 19.052 1.00 93.44 92 GLN A C 1
ATOM 767 O O . GLN A 1 92 ? -14.079 -5.653 18.898 1.00 93.44 92 GLN A O 1
ATOM 772 N N . VAL A 1 93 ? -11.929 -5.395 18.286 1.00 94.00 93 VAL A N 1
ATOM 773 C CA . VAL A 1 93 ? -11.953 -6.328 17.167 1.00 94.00 93 VAL A CA 1
ATOM 774 C C . VAL A 1 93 ? -10.804 -7.307 17.332 1.00 94.00 93 VAL A C 1
ATOM 776 O O . VAL A 1 93 ? -9.650 -6.886 17.401 1.00 94.00 93 VAL A O 1
ATOM 779 N N . GLN A 1 94 ? -11.114 -8.603 17.360 1.00 94.75 94 GLN A N 1
ATOM 780 C CA . GLN A 1 94 ? -10.081 -9.631 17.300 1.00 94.75 94 GLN A CA 1
ATOM 781 C C . GLN A 1 94 ? -9.604 -9.792 15.856 1.00 94.75 94 GLN A C 1
ATOM 783 O O . GLN A 1 94 ? -10.412 -9.928 14.934 1.00 94.75 94 GLN A O 1
ATOM 788 N N . LEU A 1 95 ? -8.294 -9.784 15.670 1.00 94.75 95 LEU A N 1
ATOM 789 C CA . LEU A 1 95 ? -7.598 -9.991 14.416 1.00 94.75 95 LEU A CA 1
ATOM 790 C C . LEU A 1 95 ? -7.194 -11.458 14.285 1.00 94.75 95 LEU A C 1
ATOM 792 O O . LEU A 1 95 ? -6.634 -12.049 15.201 1.00 94.75 95 LEU A O 1
ATOM 796 N N . VAL A 1 96 ? -7.417 -12.032 13.108 1.00 93.69 96 VAL A N 1
ATOM 797 C CA . VAL A 1 96 ? -6.916 -13.356 12.739 1.00 93.69 96 VAL A CA 1
ATOM 798 C C . VAL A 1 96 ? -5.960 -13.241 11.553 1.00 93.69 96 VAL A C 1
ATOM 800 O O . VAL A 1 96 ? -6.284 -12.553 10.575 1.00 93.69 96 VAL A O 1
ATOM 803 N N . PRO A 1 97 ? -4.781 -13.891 11.603 1.00 91.19 97 PRO A N 1
ATOM 804 C CA . PRO A 1 97 ? -3.842 -13.871 10.489 1.00 91.19 97 PRO A CA 1
ATOM 805 C C . PRO A 1 97 ? -4.475 -14.604 9.306 1.00 91.19 97 PRO A C 1
ATOM 807 O O . PRO A 1 97 ? -4.795 -15.786 9.403 1.00 91.19 97 PRO A O 1
ATOM 810 N N . ALA A 1 98 ? -4.680 -13.900 8.195 1.00 88.38 98 ALA A N 1
ATOM 811 C CA . ALA A 1 98 ? -5.375 -14.456 7.032 1.00 88.38 98 ALA A CA 1
ATOM 812 C C . ALA A 1 98 ? -4.474 -14.625 5.807 1.00 88.38 98 ALA A C 1
ATOM 814 O O . ALA A 1 98 ? -4.761 -15.452 4.944 1.00 88.38 98 ALA A O 1
ATOM 815 N N . TYR A 1 99 ? -3.409 -13.833 5.710 1.00 84.44 99 TYR A N 1
ATOM 816 C CA . TYR A 1 99 ? -2.465 -13.885 4.603 1.00 84.44 99 TYR A CA 1
ATOM 817 C C . TYR A 1 99 ? -1.093 -13.379 5.048 1.00 84.44 99 TYR A C 1
ATOM 819 O O . TYR A 1 99 ? -0.970 -12.608 6.002 1.00 84.44 99 TYR A O 1
ATOM 827 N N . ASN A 1 100 ? -0.073 -13.817 4.316 1.00 82.44 100 ASN A N 1
ATOM 828 C CA . ASN A 1 100 ? 1.274 -13.291 4.401 1.00 82.44 100 ASN A CA 1
ATOM 829 C C . ASN A 1 100 ? 1.667 -12.772 3.006 1.00 82.44 100 ASN A C 1
ATOM 831 O O . ASN A 1 100 ? 1.734 -13.578 2.075 1.00 82.44 100 ASN A O 1
ATOM 835 N N . PRO A 1 101 ? 1.900 -11.460 2.827 1.00 70.19 101 PRO A N 1
ATOM 836 C CA . PRO A 1 101 ? 2.291 -10.898 1.537 1.00 70.19 101 PRO A CA 1
ATOM 837 C C . PRO A 1 101 ? 3.759 -11.173 1.145 1.00 70.19 101 PRO A C 1
ATOM 839 O O . PRO A 1 101 ? 4.247 -10.566 0.191 1.00 70.19 101 PRO A O 1
ATOM 842 N N . SER A 1 102 ? 4.482 -12.059 1.841 1.00 69.31 102 SER A N 1
ATOM 843 C CA . SER A 1 102 ? 5.841 -12.454 1.455 1.00 69.31 102 SER A CA 1
ATOM 844 C C . SER A 1 102 ? 5.875 -13.157 0.092 1.00 69.31 102 SER A C 1
ATOM 846 O O . SER A 1 102 ? 5.052 -14.020 -0.219 1.00 69.31 102 SER A O 1
ATOM 848 N N . LEU A 1 103 ? 6.885 -12.826 -0.714 1.00 64.19 103 LEU A N 1
ATOM 849 C CA . LEU A 1 103 ? 7.193 -13.576 -1.927 1.00 64.19 103 LEU A CA 1
ATOM 850 C C . LEU A 1 103 ? 7.820 -14.931 -1.553 1.00 64.19 103 LEU A C 1
ATOM 852 O O . LEU A 1 103 ? 8.795 -14.943 -0.797 1.00 64.19 103 LEU A O 1
ATOM 856 N N . PRO A 1 104 ? 7.318 -16.063 -2.082 1.00 61.38 104 PRO A N 1
ATOM 857 C CA . PRO A 1 104 ? 7.978 -17.352 -1.917 1.00 61.38 104 PRO A CA 1
ATOM 858 C C . PRO A 1 104 ? 9.387 -17.305 -2.523 1.00 61.38 104 PRO A C 1
ATOM 860 O O . PRO A 1 104 ? 9.582 -16.778 -3.618 1.00 61.38 104 PRO A O 1
ATOM 863 N N . GLN A 1 105 ? 10.368 -17.874 -1.822 1.00 57.41 105 GLN A N 1
ATOM 864 C CA . GLN A 1 105 ? 11.791 -17.808 -2.183 1.00 57.41 105 GLN A CA 1
ATOM 865 C C . GLN A 1 105 ? 12.170 -18.713 -3.377 1.00 57.41 105 GLN A C 1
ATOM 867 O O . GLN A 1 105 ? 13.293 -18.652 -3.875 1.00 57.41 105 GLN A O 1
ATOM 872 N N . GLU A 1 106 ? 11.246 -19.539 -3.876 1.00 56.25 106 GLU A N 1
ATOM 873 C CA . GLU A 1 106 ? 11.509 -20.481 -4.965 1.00 56.25 106 GLU A CA 1
ATOM 874 C C . GLU A 1 106 ? 11.216 -19.876 -6.343 1.00 56.25 106 GLU A C 1
ATOM 876 O O . GLU A 1 106 ? 10.078 -19.829 -6.811 1.00 56.25 106 GLU A O 1
ATOM 881 N N . ALA A 1 107 ? 12.269 -19.449 -7.039 1.00 50.69 107 ALA A N 1
ATOM 882 C CA . ALA A 1 107 ? 12.193 -19.046 -8.437 1.00 50.69 107 ALA A CA 1
ATOM 883 C C . ALA A 1 107 ? 12.772 -20.136 -9.355 1.00 50.69 107 ALA A C 1
ATOM 885 O O . ALA A 1 107 ? 13.926 -20.071 -9.768 1.00 50.69 107 ALA A O 1
ATOM 886 N N . SER A 1 108 ? 11.947 -21.107 -9.754 1.00 54.41 108 SER A N 1
ATOM 887 C CA . SER A 1 108 ? 12.175 -21.881 -10.984 1.00 54.41 108 SER A CA 1
ATOM 888 C C . SER A 1 108 ? 11.057 -21.571 -11.979 1.00 54.41 108 SER A C 1
ATOM 890 O O . SER A 1 108 ? 10.031 -22.241 -12.027 1.00 54.41 108 SER A O 1
ATOM 892 N N . ALA A 1 109 ? 11.216 -20.488 -12.748 1.00 56.84 109 ALA A N 1
ATOM 893 C CA . ALA A 1 109 ? 10.160 -19.972 -13.629 1.00 56.84 109 ALA A CA 1
ATOM 894 C C . ALA A 1 109 ? 10.638 -19.653 -15.058 1.00 56.84 109 ALA A C 1
ATOM 896 O O . ALA A 1 109 ? 10.074 -18.788 -15.732 1.00 56.84 109 ALA A O 1
ATOM 897 N N . LEU A 1 110 ? 11.663 -20.350 -15.565 1.00 53.16 110 LEU A N 1
ATOM 898 C CA . LEU A 1 110 ? 12.137 -20.135 -16.941 1.00 53.16 110 LEU A CA 1
ATOM 899 C C . LEU A 1 110 ? 11.037 -20.403 -17.989 1.00 53.16 110 LEU A C 1
ATOM 901 O O . LEU A 1 110 ? 10.927 -19.647 -18.955 1.00 53.16 110 LEU A O 1
ATOM 905 N N . LEU A 1 111 ? 10.170 -21.402 -17.771 1.00 54.94 111 LEU A N 1
ATOM 906 C CA . LEU A 1 111 ? 9.049 -21.701 -18.674 1.00 54.94 111 LEU A CA 1
ATOM 907 C C . LEU A 1 111 ? 7.945 -20.625 -18.610 1.00 54.94 111 LEU A C 1
ATOM 909 O O . LEU A 1 111 ? 7.413 -20.211 -19.641 1.00 54.94 111 LEU A O 1
ATOM 913 N N . GLY A 1 112 ? 7.655 -20.116 -17.407 1.00 65.69 112 GLY A N 1
ATOM 914 C CA . GLY A 1 112 ? 6.674 -19.050 -17.186 1.00 65.69 112 GLY A CA 1
ATOM 915 C C . GLY A 1 112 ? 7.092 -17.718 -17.813 1.00 65.69 112 GLY A C 1
ATOM 916 O O . GLY A 1 112 ? 6.247 -16.996 -18.336 1.00 65.69 112 GLY A O 1
ATOM 917 N N . LYS A 1 113 ? 8.399 -17.422 -17.854 1.00 73.31 113 LYS A N 1
ATOM 918 C CA . LYS A 1 113 ? 8.933 -16.182 -18.438 1.00 73.31 113 LYS A CA 1
ATOM 919 C C . LYS A 1 113 ? 8.593 -16.030 -19.920 1.00 73.31 113 LYS A C 1
ATOM 921 O O . LYS A 1 113 ? 8.204 -14.942 -20.335 1.00 73.31 113 LYS A O 1
ATOM 926 N N . ARG A 1 114 ? 8.737 -17.091 -20.725 1.00 76.44 114 ARG A N 1
ATOM 927 C CA . ARG A 1 114 ? 8.447 -17.021 -22.169 1.00 76.44 114 ARG A CA 1
ATOM 928 C C . ARG A 1 114 ? 6.962 -16.765 -22.419 1.00 76.44 114 ARG A C 1
ATOM 930 O O . ARG A 1 114 ? 6.632 -15.810 -23.111 1.00 76.44 114 ARG A O 1
ATOM 937 N N . ILE A 1 115 ? 6.093 -17.560 -21.791 1.00 82.00 115 ILE A N 1
ATOM 938 C CA . ILE A 1 115 ? 4.632 -17.429 -21.913 1.00 82.00 115 ILE A CA 1
ATOM 939 C C . ILE A 1 115 ? 4.180 -16.040 -21.445 1.00 82.00 115 ILE A C 1
ATOM 941 O O . ILE A 1 115 ? 3.360 -15.392 -22.092 1.00 82.00 115 ILE A O 1
ATOM 945 N N . PHE A 1 116 ? 4.754 -15.547 -20.346 1.00 81.38 116 PHE A N 1
ATOM 946 C CA . PHE A 1 116 ? 4.491 -14.204 -19.844 1.00 81.38 116 PHE A CA 1
ATOM 947 C C . PHE A 1 116 ? 4.882 -13.124 -20.862 1.00 81.38 116 PHE A C 1
ATOM 949 O O . PHE A 1 116 ? 4.067 -12.259 -21.175 1.00 81.38 116 PHE A O 1
ATOM 956 N N . LEU A 1 117 ? 6.095 -13.184 -21.424 1.00 82.00 117 LEU A N 1
ATOM 957 C CA . LEU A 1 117 ? 6.555 -12.213 -22.422 1.00 82.00 117 LEU A CA 1
ATOM 958 C C . LEU A 1 117 ? 5.709 -12.249 -23.700 1.00 82.00 117 LEU A C 1
ATOM 960 O O . LEU A 1 117 ? 5.319 -11.189 -24.186 1.00 82.00 117 LEU A O 1
ATOM 964 N N . GLU A 1 118 ? 5.378 -13.437 -24.208 1.00 84.81 118 GLU A N 1
ATOM 965 C CA . GLU A 1 118 ? 4.479 -13.613 -25.357 1.00 84.81 118 GLU A CA 1
ATOM 966 C C . GLU A 1 118 ? 3.106 -12.989 -25.075 1.00 84.81 118 GLU A C 1
ATOM 968 O O . GLU A 1 118 ? 2.570 -12.235 -25.894 1.00 84.81 118 GLU A O 1
ATOM 973 N N . LYS A 1 119 ? 2.559 -13.217 -23.872 1.00 87.06 119 LYS A N 1
ATOM 974 C CA . LYS A 1 119 ? 1.289 -12.617 -23.468 1.00 87.06 119 LYS A CA 1
ATOM 975 C C . LYS A 1 119 ? 1.382 -11.096 -23.435 1.00 87.06 119 LYS A C 1
ATOM 977 O O . LYS A 1 119 ? 0.540 -10.449 -24.051 1.00 87.06 119 LYS A O 1
ATOM 982 N N . ILE A 1 120 ? 2.401 -10.520 -22.799 1.00 87.38 120 ILE A N 1
ATOM 983 C CA . ILE A 1 120 ? 2.610 -9.063 -22.754 1.00 87.38 120 ILE A CA 1
ATOM 984 C C . ILE A 1 120 ? 2.735 -8.474 -24.166 1.00 87.38 120 ILE A C 1
ATOM 986 O O . ILE A 1 120 ? 2.120 -7.449 -24.460 1.00 87.38 120 ILE A O 1
ATOM 990 N N . GLN A 1 121 ? 3.470 -9.133 -25.066 1.00 87.25 121 GLN A N 1
ATOM 991 C CA . GLN A 1 121 ? 3.629 -8.695 -26.457 1.00 87.25 121 GLN A CA 1
ATOM 992 C 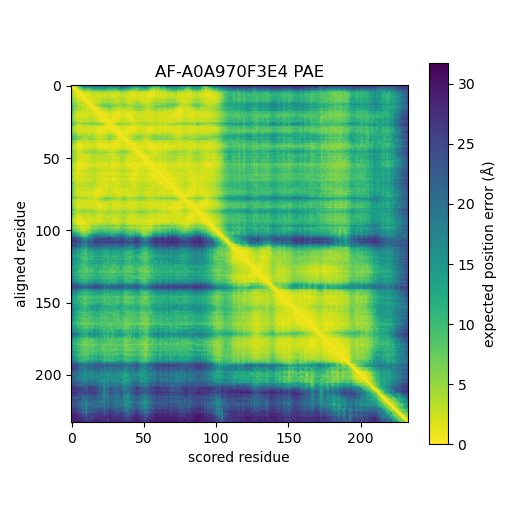C . GLN A 1 121 ? 2.307 -8.682 -27.239 1.00 87.25 121 GLN A C 1
ATOM 994 O O . GLN A 1 121 ? 2.147 -7.858 -28.142 1.00 87.25 121 GLN A O 1
ATOM 999 N N . SER A 1 122 ? 1.345 -9.534 -26.873 1.00 88.38 122 SER A N 1
ATOM 1000 C CA . SER A 1 122 ? 0.010 -9.555 -27.486 1.00 88.38 122 SER A CA 1
ATOM 1001 C C . SER A 1 122 ? -0.929 -8.439 -26.994 1.00 88.38 122 SER A C 1
ATOM 1003 O O . SER A 1 122 ? -1.902 -8.116 -27.675 1.00 88.38 122 SER A O 1
ATOM 1005 N N . LEU A 1 123 ? -0.651 -7.814 -25.843 1.00 89.88 123 LEU A N 1
ATOM 1006 C CA . LEU A 1 123 ? -1.560 -6.856 -25.202 1.00 89.88 123 LEU A CA 1
ATOM 1007 C C . LEU A 1 123 ? -1.466 -5.455 -25.834 1.00 89.88 123 LEU A C 1
ATOM 1009 O O . LEU A 1 123 ? -0.432 -4.780 -25.776 1.00 89.88 123 LEU A O 1
ATOM 1013 N N . GLN A 1 124 ? -2.575 -5.005 -26.428 1.00 90.81 124 GLN A N 1
ATOM 1014 C CA . GLN A 1 124 ? -2.705 -3.679 -27.054 1.00 90.81 124 GLN A CA 1
ATOM 1015 C C . GLN A 1 124 ? -3.350 -2.628 -26.141 1.00 90.81 124 GLN A C 1
ATOM 1017 O O . GLN A 1 124 ? -3.464 -1.466 -26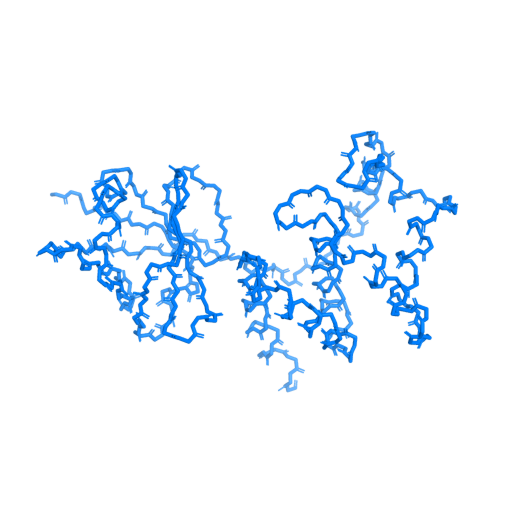.525 1.00 90.81 124 GLN A O 1
ATOM 1022 N N . GLN A 1 125 ? -3.755 -3.013 -24.929 1.00 92.25 125 GLN A N 1
ATOM 1023 C CA . GLN A 1 125 ? -4.307 -2.093 -23.942 1.00 92.25 125 GLN A CA 1
ATOM 1024 C C . GLN A 1 125 ? -3.296 -0.987 -23.637 1.00 92.25 125 GLN A C 1
ATOM 1026 O O . GLN A 1 125 ? -2.111 -1.256 -23.408 1.00 92.25 125 GLN A O 1
ATOM 1031 N N . LYS A 1 126 ? -3.773 0.259 -23.636 1.00 90.19 126 LYS A N 1
ATOM 1032 C CA . LYS A 1 126 ? -2.955 1.408 -23.264 1.00 90.19 126 LYS A CA 1
ATOM 1033 C C . LYS A 1 126 ? -2.626 1.371 -21.774 1.00 90.19 126 LYS A C 1
ATOM 1035 O O . LYS A 1 126 ? -3.465 1.047 -20.941 1.00 90.19 126 LYS A O 1
ATOM 1040 N N . THR A 1 127 ? -1.387 1.719 -21.467 1.00 88.69 127 THR A N 1
ATOM 1041 C CA . THR A 1 127 ? -0.903 1.996 -20.113 1.00 88.69 127 THR A CA 1
ATOM 1042 C C . THR A 1 127 ? -1.150 3.462 -19.767 1.00 88.69 127 THR A C 1
ATOM 1044 O O . THR A 1 127 ? -1.479 4.257 -20.646 1.00 88.69 127 THR A O 1
ATOM 1047 N N . GLY A 1 128 ? -0.898 3.867 -18.521 1.00 86.31 128 GLY A N 1
ATOM 1048 C CA . GLY A 1 128 ? -0.948 5.284 -18.142 1.00 86.31 128 GLY A CA 1
ATOM 1049 C C . GLY A 1 128 ? 0.160 6.162 -18.753 1.00 86.31 128 GLY A C 1
ATOM 1050 O O . GLY A 1 128 ? 0.205 7.365 -18.521 1.00 86.31 128 GLY A O 1
ATOM 1051 N N . PHE A 1 129 ? 1.038 5.601 -19.591 1.00 87.31 129 PHE A N 1
ATOM 1052 C CA . PHE A 1 129 ? 1.905 6.379 -20.485 1.00 87.31 129 PHE A CA 1
ATOM 1053 C C . PHE A 1 129 ? 1.278 6.629 -21.865 1.00 87.31 129 PHE A C 1
ATOM 1055 O O . PHE A 1 129 ? 1.972 7.094 -22.767 1.00 87.31 129 PHE A O 1
ATOM 1062 N N . GLU A 1 130 ? -0.001 6.290 -22.051 1.00 88.81 130 GLU A N 1
ATOM 1063 C CA . GLU A 1 130 ? -0.743 6.391 -23.315 1.00 88.81 130 GLU A CA 1
ATOM 1064 C C . GLU A 1 130 ? -0.182 5.543 -24.465 1.00 88.81 130 GLU A C 1
ATOM 1066 O O . GLU A 1 130 ? -0.532 5.732 -25.631 1.00 88.81 130 GLU A O 1
ATOM 1071 N N . ILE A 1 131 ? 0.643 4.548 -24.138 1.00 87.12 131 ILE A N 1
ATOM 1072 C CA . ILE A 1 131 ? 1.174 3.578 -25.097 1.00 87.12 131 ILE A CA 1
ATOM 1073 C C . ILE A 1 131 ? 0.680 2.160 -24.784 1.00 87.12 131 ILE A C 1
ATOM 1075 O O . ILE A 1 131 ? 0.448 1.848 -23.610 1.00 87.12 131 ILE A O 1
ATOM 1079 N N . PRO A 1 132 ? 0.567 1.276 -25.792 1.00 89.56 132 PRO A N 1
ATOM 1080 C CA . PRO A 1 132 ? 0.229 -0.129 -25.577 1.00 89.56 132 PRO A CA 1
ATOM 1081 C C . PRO A 1 132 ? 1.217 -0.829 -24.642 1.00 89.56 132 PRO A C 1
ATOM 1083 O O . PRO A 1 132 ? 2.426 -0.635 -24.789 1.00 89.56 132 PRO A O 1
ATOM 1086 N N . LEU A 1 133 ? 0.730 -1.705 -23.759 1.00 86.56 133 LEU A N 1
ATOM 1087 C CA . LEU A 1 133 ? 1.570 -2.505 -22.858 1.00 86.56 133 LEU A CA 1
ATOM 1088 C C . LEU A 1 133 ? 2.617 -3.336 -23.618 1.00 86.56 133 LEU A C 1
ATOM 1090 O O . LEU A 1 133 ? 3.770 -3.411 -23.197 1.00 86.56 133 LEU A O 1
ATOM 1094 N N . SER A 1 134 ? 2.268 -3.862 -24.796 1.00 86.31 134 SER A N 1
ATOM 1095 C CA . SER A 1 134 ? 3.216 -4.554 -25.681 1.00 86.31 134 SER A CA 1
ATOM 1096 C C . SER A 1 134 ? 4.452 -3.724 -26.049 1.00 86.31 134 SER A C 1
ATOM 1098 O O . SER A 1 134 ? 5.501 -4.295 -26.345 1.00 86.31 134 SER A O 1
ATOM 1100 N N . SER A 1 135 ? 4.381 -2.391 -25.992 1.00 83.38 135 SER A N 1
ATOM 1101 C CA . SER A 1 135 ? 5.514 -1.495 -26.273 1.00 83.38 135 SER A CA 1
ATOM 1102 C C . SER A 1 135 ? 6.658 -1.647 -25.271 1.00 83.38 135 SER A C 1
ATOM 1104 O O . SER A 1 135 ? 7.800 -1.395 -25.635 1.00 83.38 135 SER A O 1
ATOM 1106 N N . PHE A 1 136 ? 6.378 -2.109 -24.047 1.00 79.62 136 PHE A N 1
ATOM 1107 C CA . PHE A 1 136 ? 7.403 -2.404 -23.039 1.00 79.62 136 PHE A CA 1
ATOM 1108 C C . PHE A 1 136 ? 8.200 -3.676 -23.356 1.00 79.62 136 PHE A C 1
ATOM 1110 O O . PHE A 1 136 ? 9.329 -3.823 -22.898 1.00 79.62 136 PHE A O 1
ATOM 1117 N N . ALA A 1 137 ? 7.630 -4.595 -24.142 1.00 76.94 137 ALA A N 1
ATOM 1118 C CA . ALA A 1 137 ? 8.263 -5.862 -24.514 1.00 76.94 137 ALA A CA 1
ATOM 1119 C C . ALA A 1 137 ? 8.821 -5.872 -25.948 1.00 76.94 137 ALA A C 1
ATOM 1121 O O . ALA A 1 137 ? 9.478 -6.836 -26.354 1.00 76.94 137 ALA A O 1
ATOM 1122 N N . LYS A 1 138 ? 8.556 -4.822 -26.734 1.00 70.50 138 LYS A N 1
ATOM 1123 C CA . LYS A 1 138 ? 9.091 -4.658 -28.089 1.00 70.50 138 LYS A CA 1
ATOM 1124 C C . LYS A 1 138 ? 10.512 -4.102 -28.012 1.00 70.50 138 LYS A C 1
ATOM 1126 O O . LYS A 1 138 ? 10.757 -3.095 -27.365 1.00 70.50 138 LYS A O 1
ATOM 1131 N N . LYS A 1 139 ? 11.438 -4.710 -28.761 1.00 63.88 139 LYS A N 1
ATOM 1132 C CA . LYS A 1 139 ? 12.827 -4.230 -28.913 1.00 63.88 139 LYS A CA 1
ATOM 1133 C C . LYS A 1 139 ? 12.953 -2.932 -29.729 1.00 63.88 139 LYS A C 1
ATOM 1135 O O . LYS A 1 139 ? 14.061 -2.446 -29.925 1.00 63.88 139 LYS A O 1
ATOM 1140 N N . ALA A 1 140 ? 11.848 -2.402 -30.255 1.00 63.19 140 ALA A N 1
ATOM 1141 C CA . ALA A 1 140 ? 11.873 -1.196 -31.070 1.00 63.19 140 ALA A CA 1
ATOM 1142 C C . ALA A 1 140 ? 12.332 0.011 -30.226 1.00 63.19 140 ALA A C 1
ATOM 1144 O O . ALA A 1 140 ? 11.843 0.182 -29.104 1.00 63.19 140 ALA A O 1
ATOM 1145 N N . PRO A 1 141 ? 13.234 0.863 -30.745 1.00 66.56 141 PRO A N 1
ATOM 1146 C CA . PRO A 1 141 ? 13.709 2.037 -30.030 1.00 66.56 141 PRO A CA 1
ATOM 1147 C C . PRO A 1 141 ? 12.578 3.065 -29.935 1.00 66.56 141 PRO A C 1
ATOM 1149 O O . PRO A 1 141 ? 12.353 3.867 -30.836 1.00 66.56 141 PRO A O 1
ATOM 1152 N N . THR A 1 142 ? 11.836 3.029 -28.833 1.00 76.19 142 THR A N 1
ATOM 1153 C CA . THR A 1 142 ? 10.885 4.083 -28.475 1.00 76.19 142 THR A CA 1
ATOM 1154 C C . THR A 1 142 ? 11.550 5.066 -27.510 1.00 76.19 142 THR A C 1
ATOM 1156 O O . THR A 1 142 ? 12.470 4.676 -26.781 1.00 76.19 142 THR A O 1
ATOM 1159 N N . PRO A 1 143 ? 11.087 6.331 -27.438 1.00 81.44 143 PRO A N 1
ATOM 1160 C CA . PRO A 1 143 ? 11.550 7.262 -26.414 1.00 81.44 143 PRO A CA 1
ATOM 1161 C C . PRO A 1 143 ? 11.445 6.661 -25.012 1.00 81.44 143 PRO A C 1
ATOM 1163 O O . PRO A 1 143 ? 12.388 6.777 -24.240 1.00 81.44 143 PRO A O 1
ATOM 1166 N N . LEU A 1 144 ? 10.356 5.943 -24.717 1.00 82.94 144 LEU A N 1
ATOM 1167 C CA . LEU A 1 144 ? 10.192 5.241 -23.450 1.00 82.94 144 LEU A CA 1
ATOM 1168 C C . LEU A 1 144 ? 11.246 4.143 -23.254 1.00 82.94 144 LEU A C 1
ATOM 1170 O O . LEU A 1 144 ? 11.871 4.101 -22.200 1.00 82.94 144 LEU A O 1
ATOM 1174 N N . ALA A 1 145 ? 11.464 3.275 -24.246 1.00 81.75 145 ALA A N 1
ATOM 1175 C CA . ALA A 1 145 ? 12.449 2.198 -24.147 1.00 81.75 145 ALA A CA 1
ATOM 1176 C C . ALA A 1 145 ? 13.852 2.747 -23.850 1.00 81.75 145 ALA A C 1
ATOM 1178 O O . ALA A 1 145 ? 14.555 2.194 -23.009 1.00 81.75 145 ALA A O 1
ATOM 1179 N N . LYS A 1 146 ? 14.224 3.885 -24.457 1.00 86.38 146 LYS A N 1
ATOM 1180 C CA . LYS A 1 146 ? 15.477 4.580 -24.134 1.00 86.38 146 LYS A CA 1
ATOM 1181 C C . LYS A 1 146 ? 15.534 4.984 -22.659 1.00 86.38 146 LYS A C 1
ATOM 1183 O O . LYS A 1 146 ? 16.538 4.719 -22.012 1.00 86.38 146 LYS A O 1
ATOM 1188 N N . GLN A 1 147 ? 14.466 5.574 -22.117 1.00 89.12 147 GLN A N 1
ATOM 1189 C CA . GLN A 1 147 ? 14.430 5.970 -20.702 1.00 89.12 147 GLN A CA 1
ATOM 1190 C C . GLN A 1 147 ? 14.489 4.762 -19.761 1.00 89.12 147 GLN A C 1
ATOM 1192 O O . GLN A 1 147 ? 15.178 4.820 -18.750 1.00 89.12 147 GLN A O 1
ATOM 1197 N N . ILE A 1 148 ? 13.824 3.652 -20.101 1.00 85.75 148 ILE A N 1
ATOM 1198 C CA . ILE A 1 148 ? 13.894 2.408 -19.319 1.00 85.75 148 ILE A CA 1
ATOM 1199 C C . ILE A 1 148 ? 15.329 1.873 -19.292 1.00 85.75 148 ILE A C 1
ATOM 1201 O O . ILE A 1 148 ? 15.830 1.549 -18.221 1.00 85.75 148 ILE A O 1
ATOM 1205 N N . VAL A 1 149 ? 16.003 1.805 -20.444 1.00 84.75 149 VAL A N 1
ATOM 1206 C CA . VAL A 1 149 ? 17.404 1.356 -20.529 1.00 84.75 149 VAL A CA 1
ATOM 1207 C C . VAL A 1 149 ? 18.324 2.282 -19.730 1.00 84.75 149 VAL A C 1
ATOM 1209 O O . VAL A 1 149 ? 19.161 1.807 -18.968 1.00 84.75 149 VAL A O 1
ATOM 1212 N N . SER A 1 150 ? 18.138 3.596 -19.844 1.00 87.38 150 SER A N 1
ATOM 1213 C CA . SER A 1 150 ? 18.951 4.593 -19.144 1.00 87.38 150 SER A CA 1
ATOM 1214 C C . SER A 1 150 ? 18.782 4.577 -17.616 1.00 87.38 150 SER A C 1
ATOM 1216 O O . SER A 1 150 ? 19.708 4.991 -16.920 1.00 87.38 150 SER A O 1
ATOM 1218 N N . LEU A 1 151 ? 17.693 4.019 -17.060 1.00 84.00 151 LEU A N 1
ATOM 1219 C CA . LEU A 1 151 ? 17.596 3.757 -15.611 1.00 84.00 151 LEU A CA 1
ATOM 1220 C C . LEU A 1 151 ? 18.668 2.770 -15.115 1.00 84.00 151 LEU A C 1
ATOM 1222 O O . LEU A 1 151 ? 19.092 2.862 -13.964 1.00 84.00 151 LEU A O 1
ATOM 1226 N N . PHE A 1 152 ? 19.138 1.870 -15.982 1.00 81.88 152 PHE A N 1
ATOM 1227 C CA . PHE A 1 152 ? 20.216 0.920 -15.693 1.00 81.88 152 PHE A CA 1
ATOM 1228 C C . PHE A 1 152 ? 21.610 1.448 -16.082 1.00 81.88 152 PHE A C 1
ATOM 1230 O O . PHE A 1 152 ? 22.588 0.724 -15.936 1.00 81.88 152 PHE A O 1
ATOM 1237 N N . SER A 1 153 ? 21.731 2.687 -16.578 1.00 83.12 153 SER A N 1
ATOM 1238 C CA . SER A 1 153 ? 23.027 3.261 -16.975 1.00 83.12 153 SER A CA 1
ATOM 1239 C C . SER A 1 153 ? 23.920 3.522 -15.757 1.00 83.12 153 SER A C 1
ATOM 1241 O O . SER A 1 153 ? 23.464 4.045 -14.739 1.00 83.12 153 SER A O 1
ATOM 1243 N N . GLU A 1 154 ? 25.216 3.229 -15.860 1.00 82.12 154 GLU A N 1
ATOM 1244 C CA . GL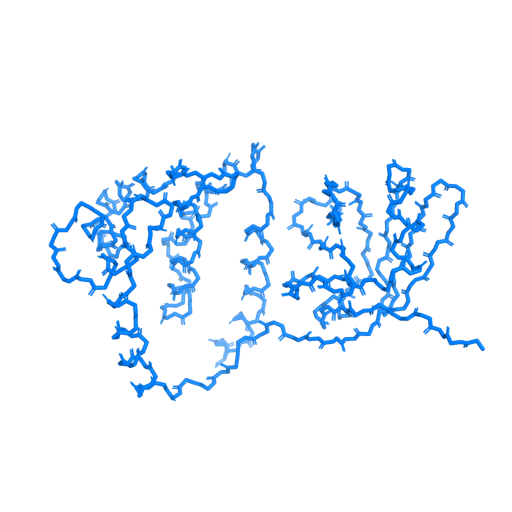U A 1 154 ? 26.208 3.644 -14.855 1.00 82.12 154 GLU A CA 1
ATOM 1245 C C . GLU A 1 154 ? 26.481 5.159 -14.904 1.00 82.12 154 GLU A C 1
ATOM 1247 O O . GLU A 1 154 ? 26.947 5.753 -13.929 1.00 82.12 154 GLU A O 1
ATOM 1252 N N . ASN A 1 155 ? 26.124 5.826 -16.009 1.00 85.81 155 ASN A N 1
ATOM 1253 C CA . ASN A 1 155 ? 26.218 7.276 -16.126 1.00 85.81 155 ASN A CA 1
ATOM 1254 C C . ASN A 1 155 ? 25.106 7.958 -15.309 1.00 85.81 155 ASN A C 1
ATOM 1256 O O . ASN A 1 155 ? 23.924 7.919 -15.660 1.00 85.81 155 ASN A O 1
ATOM 1260 N N . GLN A 1 156 ? 25.502 8.640 -14.231 1.00 81.69 156 GLN A N 1
ATOM 1261 C CA . GLN A 1 156 ? 24.584 9.330 -13.319 1.00 81.69 156 GLN A CA 1
ATOM 1262 C C . GLN A 1 156 ? 23.737 10.410 -14.003 1.00 81.69 156 GLN A C 1
ATOM 1264 O O . GLN A 1 156 ? 22.574 10.581 -13.647 1.00 81.69 156 GLN A O 1
ATOM 1269 N N . SER A 1 157 ? 24.277 11.116 -15.001 1.00 85.81 157 SER A N 1
ATOM 1270 C CA . SER A 1 157 ? 23.538 12.161 -15.723 1.00 85.81 157 SER A CA 1
ATOM 1271 C C . SER A 1 157 ? 22.406 11.566 -16.566 1.00 85.81 157 SER A C 1
ATOM 1273 O O . SER A 1 157 ? 21.264 12.025 -16.500 1.00 85.81 157 SER A O 1
ATOM 1275 N N . GLU A 1 158 ? 22.689 10.483 -17.296 1.00 87.56 158 GLU A N 1
ATOM 1276 C CA . GLU A 1 158 ? 21.689 9.773 -18.105 1.00 87.56 158 GLU A CA 1
ATOM 1277 C C . GLU A 1 158 ? 20.590 9.170 -17.233 1.00 87.56 158 GLU A C 1
ATOM 1279 O O . GLU A 1 158 ? 19.401 9.368 -17.491 1.00 87.56 158 GLU A O 1
ATOM 1284 N N . LYS A 1 159 ? 20.990 8.498 -16.151 1.00 83.31 159 LYS A N 1
ATOM 1285 C CA . LYS A 1 159 ? 20.067 7.942 -15.163 1.00 83.31 159 LYS A CA 1
ATOM 1286 C C . LYS A 1 159 ? 19.195 9.036 -14.550 1.00 83.31 159 LYS A C 1
ATOM 1288 O O . LYS A 1 159 ? 17.977 8.881 -14.460 1.00 83.31 159 LYS A O 1
ATOM 1293 N N . GLN A 1 160 ? 19.782 10.176 -14.180 1.00 84.25 160 GLN A N 1
ATOM 1294 C CA . GLN A 1 160 ? 19.043 11.300 -13.613 1.00 84.25 160 GLN A CA 1
ATOM 1295 C C . GLN A 1 160 ? 18.038 11.899 -14.607 1.00 84.25 160 GLN A C 1
ATOM 1297 O O . GLN A 1 160 ? 16.917 12.236 -14.207 1.00 84.25 160 GLN A O 1
ATOM 1302 N N . ALA A 1 161 ? 18.401 12.006 -15.884 1.00 88.44 161 ALA A N 1
ATOM 1303 C CA . ALA A 1 161 ? 17.485 12.440 -16.932 1.00 88.44 161 ALA A CA 1
ATOM 1304 C C . ALA A 1 161 ? 16.287 11.483 -17.057 1.00 88.44 161 ALA A C 1
ATOM 1306 O O . ALA A 1 161 ? 15.146 11.942 -17.125 1.00 88.44 161 ALA A O 1
ATOM 1307 N N . SER A 1 162 ? 16.519 10.169 -16.983 1.00 89.56 162 SER A N 1
ATOM 1308 C CA . SER A 1 162 ? 15.441 9.174 -17.003 1.00 89.56 162 SER A CA 1
ATOM 1309 C C . SER A 1 162 ? 14.554 9.209 -15.771 1.00 89.56 162 SER A C 1
ATOM 1311 O O . SER A 1 162 ? 13.334 9.153 -15.904 1.00 89.56 162 SER A O 1
ATOM 1313 N N . LEU A 1 163 ? 15.114 9.404 -14.579 1.00 87.12 163 LEU A N 1
ATOM 1314 C CA . LEU A 1 163 ? 14.300 9.621 -13.381 1.00 87.12 163 LEU A CA 1
ATOM 1315 C C . LEU A 1 163 ? 13.388 10.840 -13.533 1.00 87.12 163 LEU A C 1
ATOM 1317 O O . LEU A 1 163 ? 12.197 10.756 -13.248 1.00 87.12 163 LEU A O 1
ATOM 1321 N N . ASN A 1 164 ? 13.918 11.956 -14.036 1.00 88.12 164 ASN A N 1
ATOM 1322 C CA . ASN A 1 164 ? 13.126 13.165 -14.263 1.00 88.12 164 ASN A CA 1
ATOM 1323 C C . ASN A 1 164 ? 12.049 12.969 -15.341 1.00 88.12 164 ASN A C 1
ATOM 1325 O O . ASN A 1 164 ? 11.000 13.602 -15.267 1.00 88.12 164 ASN A O 1
ATOM 1329 N N . TYR A 1 165 ? 12.286 12.095 -16.323 1.00 90.25 165 TYR A N 1
ATOM 1330 C CA . TYR A 1 165 ? 11.283 11.742 -17.325 1.00 90.25 165 TYR A CA 1
ATOM 1331 C C . TYR A 1 165 ? 10.073 11.025 -16.711 1.00 90.25 165 TYR A C 1
ATOM 1333 O O . TYR A 1 165 ? 8.940 11.296 -17.111 1.00 90.25 165 TYR A O 1
ATOM 1341 N N . PHE A 1 166 ? 10.304 10.103 -15.772 1.00 88.62 166 PHE A N 1
ATOM 1342 C CA . PHE A 1 166 ? 9.241 9.306 -15.157 1.00 88.62 166 PHE A CA 1
ATOM 1343 C C . PHE A 1 166 ? 8.528 10.030 -14.017 1.00 88.62 166 PHE A C 1
ATOM 1345 O O . PHE A 1 166 ? 7.308 9.951 -13.926 1.00 88.62 166 PHE A O 1
ATOM 1352 N N . LEU A 1 167 ? 9.257 10.749 -13.165 1.00 86.31 167 LEU A N 1
ATOM 1353 C CA . LEU A 1 167 ? 8.695 11.353 -11.957 1.00 86.31 167 LEU A CA 1
ATOM 1354 C C . LEU A 1 167 ? 7.501 12.268 -12.266 1.00 86.31 167 LEU A C 1
ATOM 1356 O O . LEU A 1 167 ? 7.652 13.376 -12.783 1.00 86.31 167 LEU A O 1
ATOM 1360 N N . GLY A 1 168 ? 6.306 11.894 -11.803 1.00 82.25 168 GLY A N 1
ATOM 1361 C CA . GLY A 1 168 ? 5.084 12.701 -11.950 1.00 82.25 168 GLY A CA 1
ATOM 1362 C C . GLY A 1 168 ? 4.442 12.628 -13.329 1.00 82.25 168 GLY A C 1
ATOM 1363 O O . GLY A 1 168 ? 3.606 13.472 -13.650 1.00 82.25 168 GLY A O 1
ATOM 1364 N N . ARG A 1 169 ? 4.867 11.689 -14.177 1.00 88.25 169 ARG A N 1
ATOM 1365 C CA . ARG A 1 169 ? 4.341 11.529 -15.531 1.00 88.25 169 ARG A CA 1
ATOM 1366 C C . ARG A 1 169 ? 3.173 10.546 -15.549 1.00 88.25 169 ARG A C 1
ATOM 1368 O O . ARG A 1 169 ? 3.284 9.439 -15.037 1.00 88.25 169 ARG A O 1
ATOM 1375 N N . GLY A 1 170 ? 2.103 10.904 -16.253 1.00 87.19 170 GLY A N 1
ATOM 1376 C CA . GLY A 1 170 ? 0.924 10.052 -16.446 1.00 87.19 170 GLY A CA 1
ATOM 1377 C C . GLY A 1 170 ? -0.258 10.456 -15.557 1.00 87.19 170 GLY A C 1
ATOM 1378 O O . GLY A 1 170 ? -0.106 11.316 -14.687 1.00 87.19 170 GLY A O 1
ATOM 1379 N N . PRO A 1 171 ? -1.448 9.883 -15.797 1.00 81.44 171 PRO A N 1
ATOM 1380 C CA . PRO A 1 171 ? -2.645 10.178 -15.027 1.00 81.44 171 PRO A CA 1
ATOM 1381 C C . PRO A 1 171 ? -2.589 9.519 -13.642 1.00 81.44 171 PRO A C 1
ATOM 1383 O O . PRO A 1 171 ? -1.842 8.565 -13.425 1.00 81.44 171 PRO A O 1
ATOM 1386 N N . GLY A 1 172 ? -3.434 10.004 -12.731 1.00 75.56 172 GLY A N 1
ATOM 1387 C CA . GLY A 1 172 ? -3.597 9.442 -11.390 1.00 75.56 172 GLY A CA 1
ATOM 1388 C C . GLY A 1 172 ? -3.022 10.318 -10.279 1.00 75.56 172 GLY A C 1
ATOM 1389 O O . GLY A 1 172 ? -2.298 11.283 -10.518 1.00 75.56 172 GLY A O 1
ATOM 1390 N N . LEU A 1 173 ? -3.405 9.993 -9.044 1.0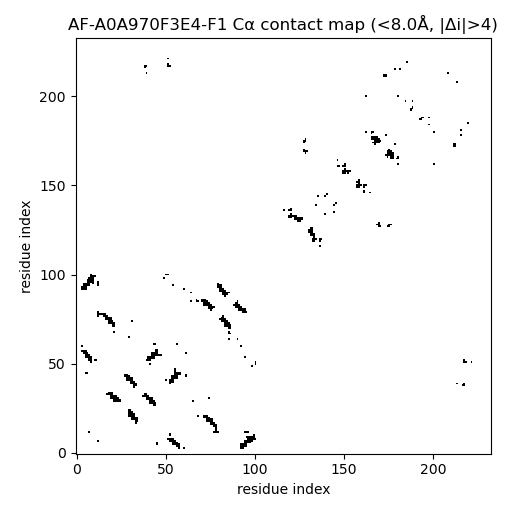0 63.22 173 LEU A N 1
ATOM 1391 C CA . LEU A 1 173 ? -2.951 10.699 -7.844 1.00 63.22 173 LEU A CA 1
ATOM 1392 C C . LEU A 1 173 ? -1.563 10.209 -7.392 1.00 63.22 173 LEU A C 1
ATOM 1394 O O . LEU A 1 173 ? -0.763 11.016 -6.924 1.00 63.22 173 LEU A O 1
ATOM 1398 N N . THR A 1 174 ? -1.261 8.924 -7.606 1.00 70.88 174 THR A N 1
ATOM 1399 C CA . THR A 1 174 ? 0.095 8.438 -7.899 1.00 70.88 174 THR A CA 1
ATOM 1400 C C . THR A 1 174 ? 0.201 8.342 -9.412 1.00 70.88 174 THR A C 1
ATOM 1402 O O . THR A 1 174 ? -0.630 7.702 -10.056 1.00 70.88 174 THR A O 1
ATOM 1405 N N . THR A 1 175 ? 1.136 9.077 -10.007 1.00 83.81 175 THR A N 1
ATOM 1406 C CA . THR A 1 175 ? 1.231 9.085 -11.468 1.00 83.81 175 THR A CA 1
ATOM 1407 C C . THR A 1 175 ? 1.835 7.772 -11.948 1.00 83.81 175 THR A C 1
ATOM 1409 O O . THR A 1 175 ? 2.652 7.165 -11.256 1.00 83.81 175 THR A O 1
ATOM 1412 N N . SER A 1 176 ? 1.482 7.338 -13.157 1.00 87.50 176 SER A N 1
ATOM 1413 C CA . SER A 1 176 ? 1.972 6.064 -13.708 1.00 87.50 176 SER A CA 1
ATOM 1414 C C . SER A 1 176 ? 3.499 5.957 -13.757 1.00 87.50 176 SER A C 1
ATOM 1416 O O . SER A 1 176 ? 4.051 4.864 -13.675 1.00 87.50 176 SER A O 1
ATOM 1418 N N . GLY A 1 177 ? 4.190 7.088 -13.883 1.00 88.56 177 GLY A N 1
ATOM 1419 C CA . GLY A 1 177 ? 5.636 7.181 -13.794 1.00 88.56 177 GLY A CA 1
ATOM 1420 C C . GLY A 1 177 ? 6.182 6.941 -12.392 1.00 88.56 177 GLY A C 1
ATOM 1421 O O . GLY A 1 177 ? 7.183 6.242 -12.260 1.00 88.56 177 GLY A O 1
ATOM 1422 N N . ASP A 1 178 ? 5.510 7.437 -11.353 1.00 83.69 178 ASP A N 1
ATOM 1423 C CA . ASP A 1 178 ? 5.886 7.147 -9.967 1.00 83.69 178 ASP A CA 1
ATOM 1424 C C . ASP A 1 178 ? 5.658 5.657 -9.653 1.00 83.69 178 ASP A C 1
ATOM 1426 O O . ASP A 1 178 ? 6.560 4.994 -9.142 1.00 83.69 178 ASP A O 1
ATOM 1430 N N . ASP A 1 179 ? 4.514 5.094 -10.065 1.00 83.25 179 ASP A N 1
ATOM 1431 C CA . ASP A 1 179 ? 4.208 3.664 -9.900 1.00 83.25 179 ASP A CA 1
ATOM 1432 C C . ASP A 1 179 ? 5.218 2.770 -10.643 1.00 83.25 179 ASP A C 1
ATOM 1434 O O . ASP A 1 179 ? 5.684 1.758 -10.113 1.00 83.25 179 ASP A O 1
ATOM 1438 N N . PHE A 1 180 ? 5.616 3.165 -11.858 1.00 87.19 180 PHE A N 1
ATOM 1439 C CA . PHE A 1 180 ? 6.655 2.475 -12.620 1.00 87.19 180 PHE A CA 1
ATOM 1440 C C . PHE A 1 180 ? 8.011 2.508 -11.904 1.00 87.19 180 PHE A C 1
ATOM 1442 O O . PHE A 1 180 ? 8.673 1.475 -11.810 1.00 87.19 180 PHE A O 1
ATOM 1449 N N . LEU A 1 181 ? 8.426 3.666 -11.378 1.00 86.62 181 LEU A N 1
ATOM 1450 C CA . LEU A 1 181 ? 9.687 3.799 -10.642 1.00 86.62 181 LEU A CA 1
ATOM 1451 C C . LEU A 1 181 ? 9.687 2.980 -9.347 1.00 86.62 181 LEU A C 1
ATOM 1453 O O . LEU A 1 181 ? 10.710 2.384 -9.016 1.00 86.62 181 LEU A O 1
ATOM 1457 N N . LEU A 1 182 ? 8.557 2.910 -8.637 1.00 82.31 182 LEU A N 1
ATOM 1458 C CA . LEU A 1 182 ? 8.398 2.053 -7.460 1.00 82.31 182 LEU A CA 1
ATOM 1459 C C . LEU A 1 182 ? 8.534 0.569 -7.823 1.00 82.31 182 LEU A C 1
ATOM 1461 O O . LEU A 1 182 ? 9.266 -0.162 -7.155 1.00 82.31 182 LEU A O 1
ATOM 1465 N N . GLY A 1 183 ? 7.883 0.130 -8.904 1.00 81.38 183 GLY A N 1
ATOM 1466 C CA . GLY A 1 183 ? 8.030 -1.233 -9.416 1.00 81.38 183 GLY A CA 1
ATOM 1467 C C . GLY A 1 183 ? 9.461 -1.541 -9.866 1.00 81.38 183 GLY A C 1
ATOM 1468 O O . GLY A 1 183 ? 9.994 -2.605 -9.560 1.00 81.38 183 GLY A O 1
ATOM 1469 N N . TRP A 1 184 ? 10.118 -0.596 -10.541 1.00 82.00 184 TRP A N 1
ATOM 1470 C CA . TRP A 1 184 ? 11.518 -0.722 -10.947 1.00 82.00 184 TRP A CA 1
ATOM 1471 C C . TRP A 1 184 ? 12.452 -0.849 -9.741 1.00 82.00 184 TRP A C 1
ATOM 1473 O O . TRP A 1 184 ? 13.260 -1.774 -9.703 1.00 82.00 184 TRP A O 1
ATOM 1483 N N . LEU A 1 185 ? 12.303 0.021 -8.736 1.00 78.88 185 LEU A N 1
ATOM 1484 C CA . LEU A 1 185 ? 13.054 -0.048 -7.480 1.00 78.88 185 LEU A CA 1
ATOM 1485 C C . LEU A 1 185 ? 12.894 -1.405 -6.808 1.00 78.88 185 LEU A C 1
ATOM 1487 O O . LEU A 1 185 ? 13.870 -1.989 -6.348 1.00 78.88 185 LEU A O 1
ATOM 1491 N N . PHE A 1 186 ? 11.659 -1.899 -6.765 1.00 74.81 186 PHE A N 1
ATOM 1492 C CA . PHE A 1 186 ? 11.349 -3.179 -6.160 1.00 74.81 186 PHE A CA 1
ATOM 1493 C C . PHE A 1 186 ? 12.090 -4.328 -6.848 1.00 74.81 186 PHE A C 1
ATOM 1495 O O . PHE A 1 186 ? 12.782 -5.099 -6.185 1.00 74.81 186 PHE A O 1
ATOM 1502 N N . ILE A 1 187 ? 12.009 -4.410 -8.178 1.00 75.19 187 ILE A N 1
ATOM 1503 C CA . ILE A 1 187 ? 12.730 -5.433 -8.943 1.00 75.19 187 ILE A CA 1
ATOM 1504 C C . ILE A 1 187 ? 14.244 -5.268 -8.788 1.00 75.19 187 ILE A C 1
ATOM 1506 O O . ILE A 1 187 ? 14.943 -6.261 -8.607 1.00 75.19 187 ILE A O 1
ATOM 1510 N N . ASN A 1 188 ? 14.754 -4.036 -8.814 1.00 74.75 188 ASN A N 1
ATOM 1511 C CA . ASN A 1 188 ? 16.177 -3.765 -8.632 1.00 74.75 188 ASN A CA 1
ATOM 1512 C C . ASN A 1 188 ? 16.672 -4.273 -7.269 1.00 74.75 188 ASN A C 1
ATOM 1514 O O . ASN A 1 188 ? 17.676 -4.977 -7.210 1.00 74.75 188 ASN A O 1
ATOM 1518 N N . GLN A 1 189 ? 15.915 -4.003 -6.201 1.00 71.50 189 GLN A N 1
ATOM 1519 C CA . GLN A 1 189 ? 16.218 -4.480 -4.854 1.00 71.50 189 GLN A CA 1
ATOM 1520 C C . GLN A 1 189 ? 16.193 -6.013 -4.764 1.00 71.50 189 GLN A C 1
ATOM 1522 O O . GLN A 1 189 ? 17.042 -6.593 -4.090 1.00 71.50 189 GLN A O 1
ATOM 1527 N N . LEU A 1 190 ? 15.244 -6.672 -5.436 1.00 67.38 190 LEU A N 1
ATOM 1528 C CA . LEU A 1 190 ? 15.149 -8.135 -5.449 1.00 67.38 190 LEU A CA 1
ATOM 1529 C C . LEU A 1 190 ? 16.285 -8.804 -6.233 1.00 67.38 190 LEU A C 1
ATOM 1531 O O . LEU A 1 190 ? 16.759 -9.859 -5.828 1.00 67.38 190 LEU A O 1
ATOM 1535 N N . VAL A 1 191 ? 16.697 -8.223 -7.364 1.00 68.00 191 VAL A N 1
ATOM 1536 C CA . VAL A 1 191 ? 17.664 -8.847 -8.284 1.00 68.00 191 VAL A CA 1
ATOM 1537 C C . VAL A 1 191 ? 19.109 -8.510 -7.919 1.00 68.00 191 VAL A C 1
ATOM 1539 O O . VAL A 1 191 ? 19.978 -9.373 -8.019 1.00 68.00 191 VAL A O 1
ATOM 1542 N N . PHE A 1 192 ? 19.378 -7.270 -7.511 1.00 67.56 192 PHE A N 1
ATOM 1543 C CA . PHE A 1 192 ? 20.737 -6.748 -7.328 1.00 67.56 192 PHE A CA 1
ATOM 1544 C C . PHE A 1 192 ? 21.044 -6.336 -5.881 1.00 67.56 192 PHE A C 1
ATOM 1546 O O . PHE A 1 192 ? 22.155 -5.889 -5.595 1.00 67.56 192 PHE A O 1
ATOM 1553 N N . GLY A 1 193 ? 20.085 -6.479 -4.961 1.00 65.75 193 GLY A N 1
ATOM 1554 C CA . GLY A 1 193 ? 20.196 -5.942 -3.606 1.00 65.75 193 GLY A CA 1
ATOM 1555 C C . GLY A 1 193 ? 20.041 -4.419 -3.568 1.00 65.75 193 GLY A C 1
ATOM 1556 O O . GLY A 1 193 ? 19.700 -3.781 -4.565 1.00 65.75 193 GLY A O 1
ATOM 1557 N N . SER A 1 194 ? 20.261 -3.810 -2.396 1.00 62.12 194 SER A N 1
ATOM 1558 C CA . SER A 1 194 ? 20.141 -2.354 -2.290 1.00 62.12 194 SER A CA 1
ATOM 1559 C C . SER A 1 194 ? 21.319 -1.653 -2.959 1.00 62.12 194 SER A C 1
ATOM 1561 O O . SER A 1 194 ? 22.478 -1.937 -2.657 1.00 62.12 194 SER A O 1
ATOM 1563 N N . THR A 1 195 ? 21.023 -0.704 -3.842 1.00 60.81 195 THR A N 1
ATOM 1564 C CA . THR A 1 195 ? 22.035 0.067 -4.569 1.00 60.81 195 THR A CA 1
ATOM 1565 C C . THR A 1 195 ? 22.047 1.531 -4.127 1.00 60.81 195 THR A C 1
ATOM 1567 O O . THR A 1 195 ? 21.053 2.055 -3.622 1.00 60.81 195 THR A O 1
ATOM 1570 N N . LYS A 1 196 ? 23.148 2.254 -4.390 1.00 58.75 196 LYS A N 1
ATOM 1571 C CA . LYS A 1 196 ? 23.187 3.728 -4.248 1.00 58.75 196 LYS A CA 1
ATOM 1572 C C . LYS A 1 196 ? 22.062 4.418 -5.044 1.00 58.75 196 LYS A C 1
ATOM 1574 O O . LYS A 1 196 ? 21.636 5.508 -4.678 1.00 58.75 196 LYS A O 1
ATOM 1579 N N . ASN A 1 197 ? 21.550 3.774 -6.097 1.00 58.09 197 ASN A N 1
ATOM 1580 C CA . ASN A 1 197 ? 20.460 4.299 -6.922 1.00 58.09 197 ASN A CA 1
ATOM 1581 C C . ASN A 1 197 ? 19.114 4.314 -6.180 1.00 58.09 197 ASN A C 1
ATOM 1583 O O . ASN A 1 197 ? 18.283 5.179 -6.451 1.00 58.09 197 ASN A O 1
ATOM 1587 N N . ASP A 1 198 ? 18.911 3.413 -5.215 1.00 65.12 198 ASP A N 1
ATOM 1588 C CA . ASP A 1 198 ? 17.669 3.343 -4.445 1.00 65.12 198 ASP A CA 1
ATOM 1589 C C . ASP A 1 198 ? 17.483 4.612 -3.606 1.00 65.12 198 ASP A C 1
ATOM 1591 O O . ASP A 1 198 ? 16.371 5.114 -3.453 1.00 65.12 198 ASP A O 1
ATOM 1595 N N . GLN A 1 199 ? 18.587 5.170 -3.097 1.00 64.69 199 GLN A N 1
ATOM 1596 C CA . GLN A 1 199 ? 18.582 6.377 -2.271 1.00 64.69 199 GLN A CA 1
ATOM 1597 C C . GLN A 1 199 ? 18.102 7.600 -3.059 1.00 64.69 199 GLN A C 1
ATOM 1599 O O . GLN A 1 199 ? 17.228 8.311 -2.574 1.00 64.69 199 GLN A O 1
ATOM 1604 N N . LEU A 1 200 ? 18.569 7.786 -4.297 1.00 64.94 200 LEU A N 1
ATOM 1605 C CA . LEU A 1 200 ? 18.194 8.926 -5.142 1.00 64.94 200 LEU A CA 1
ATOM 1606 C C . LEU A 1 200 ? 16.690 8.953 -5.460 1.00 64.94 200 LEU A C 1
ATOM 1608 O O . LEU A 1 200 ? 16.052 10.006 -5.420 1.00 64.94 200 LEU A O 1
ATOM 1612 N N . ILE A 1 201 ? 16.099 7.794 -5.762 1.00 65.31 201 ILE A N 1
ATOM 1613 C CA . ILE A 1 201 ? 14.658 7.705 -6.032 1.00 65.31 201 ILE A CA 1
ATOM 1614 C C . ILE A 1 201 ? 13.867 7.891 -4.741 1.00 65.31 201 ILE A C 1
ATOM 1616 O O . ILE A 1 201 ? 12.898 8.645 -4.732 1.00 65.31 201 ILE A O 1
ATOM 1620 N N . LEU A 1 202 ? 14.294 7.268 -3.638 1.00 65.00 202 LEU A N 1
ATOM 1621 C CA . LEU A 1 202 ? 13.647 7.435 -2.336 1.00 65.00 202 LEU A CA 1
ATOM 1622 C C . LEU A 1 202 ? 13.691 8.891 -1.855 1.00 65.00 202 LEU A C 1
ATOM 1624 O O . LEU A 1 202 ? 12.714 9.363 -1.287 1.00 65.00 202 LEU A O 1
ATOM 1628 N N . GLU A 1 203 ? 14.782 9.617 -2.088 1.00 66.81 203 GLU A N 1
ATOM 1629 C CA . GLU A 1 203 ? 14.903 11.043 -1.770 1.00 66.81 203 GLU A CA 1
ATOM 1630 C C . GLU A 1 203 ? 13.947 11.891 -2.609 1.00 66.81 203 GLU A C 1
ATOM 1632 O O . GLU A 1 203 ? 13.162 12.664 -2.056 1.00 66.81 203 GLU A O 1
ATOM 1637 N N . LYS A 1 204 ? 13.930 11.697 -3.933 1.00 64.88 204 LYS A N 1
ATOM 1638 C CA . LYS A 1 204 ? 13.012 12.429 -4.821 1.00 64.88 204 LYS A CA 1
ATOM 1639 C C . LYS A 1 204 ? 11.545 12.110 -4.547 1.00 64.88 204 LYS A C 1
ATOM 1641 O O . LYS A 1 204 ? 10.699 13.003 -4.615 1.00 64.88 204 LYS A O 1
ATOM 1646 N N . HIS A 1 205 ? 11.243 10.862 -4.201 1.00 61.91 205 HIS A N 1
ATOM 1647 C CA . HIS A 1 205 ? 9.896 10.441 -3.848 1.00 61.91 205 HIS A CA 1
ATOM 1648 C C . HIS A 1 205 ? 9.472 11.014 -2.489 1.00 61.91 205 HIS A C 1
ATOM 1650 O O . HIS A 1 205 ? 8.357 11.522 -2.388 1.00 61.91 205 HIS A O 1
ATOM 1656 N N . LYS A 1 206 ? 10.361 11.022 -1.479 1.00 59.78 206 LYS A N 1
ATOM 1657 C CA . LYS A 1 206 ? 10.112 11.633 -0.158 1.00 59.78 206 LYS A CA 1
ATOM 1658 C C . LYS A 1 206 ? 9.697 13.095 -0.276 1.00 59.78 206 LYS A C 1
ATOM 1660 O O . LYS A 1 206 ? 8.700 13.470 0.329 1.00 59.78 206 LYS A O 1
ATOM 1665 N N . VAL A 1 207 ? 10.410 13.879 -1.091 1.00 55.28 207 VAL A N 1
ATOM 1666 C CA . VAL A 1 207 ? 10.123 15.308 -1.329 1.00 55.28 207 VAL A CA 1
ATOM 1667 C C . VAL A 1 207 ? 8.716 15.533 -1.902 1.00 55.28 207 VAL A C 1
ATOM 1669 O O . VAL A 1 207 ? 8.090 16.546 -1.602 1.00 55.28 207 VAL A O 1
ATOM 1672 N N . ARG A 1 208 ? 8.188 14.589 -2.693 1.00 52.16 208 ARG A N 1
ATOM 1673 C CA . ARG A 1 208 ? 6.843 14.684 -3.287 1.00 52.16 208 ARG A CA 1
ATOM 1674 C C . ARG A 1 208 ? 5.730 14.088 -2.430 1.00 52.16 208 ARG A C 1
ATOM 1676 O O . ARG A 1 208 ? 4.616 14.607 -2.445 1.00 52.16 208 ARG A O 1
ATOM 1683 N N . THR A 1 209 ? 6.005 13.038 -1.660 1.00 47.75 209 THR A N 1
ATOM 1684 C CA . THR A 1 209 ? 5.011 12.425 -0.759 1.00 47.75 209 THR A CA 1
ATOM 1685 C C . THR A 1 209 ? 4.637 13.307 0.423 1.00 47.75 209 THR A C 1
ATOM 1687 O O . THR A 1 209 ? 3.552 13.139 0.966 1.00 47.75 209 THR A O 1
ATOM 1690 N N . THR A 1 210 ? 5.453 14.309 0.769 1.00 43.91 210 THR A N 1
ATOM 1691 C CA . THR A 1 210 ? 5.040 15.401 1.667 1.00 43.91 210 THR A CA 1
ATOM 1692 C C . THR A 1 210 ? 3.927 16.274 1.075 1.00 43.91 210 THR A C 1
ATOM 1694 O O . THR A 1 210 ? 3.351 17.080 1.797 1.00 43.91 210 THR A O 1
ATOM 1697 N N . GLN A 1 211 ? 3.602 16.130 -0.218 1.00 39.69 211 GLN A N 1
ATOM 1698 C CA . GLN A 1 211 ? 2.540 16.883 -0.887 1.00 39.69 211 GLN A CA 1
ATOM 1699 C C . GLN A 1 211 ? 1.400 16.016 -1.448 1.00 39.69 211 GLN A C 1
ATOM 1701 O O . GLN A 1 211 ? 0.285 16.528 -1.512 1.00 39.69 211 GLN A O 1
ATOM 1706 N N . ARG A 1 212 ? 1.603 14.742 -1.841 1.00 42.78 212 ARG A N 1
ATOM 1707 C CA . ARG A 1 212 ? 0.518 13.862 -2.352 1.00 42.78 212 ARG A CA 1
ATOM 1708 C C . ARG A 1 212 ? 0.766 12.358 -2.090 1.00 42.78 212 ARG A C 1
ATOM 1710 O O . ARG A 1 212 ? 1.657 11.774 -2.689 1.00 42.78 212 ARG A O 1
ATOM 1717 N N . MET A 1 213 ? -0.097 11.760 -1.256 1.00 46.78 213 MET A N 1
ATOM 1718 C CA . MET A 1 213 ? -0.409 10.322 -1.058 1.00 46.78 213 MET A CA 1
ATOM 1719 C C . MET A 1 213 ? 0.661 9.302 -0.625 1.00 46.78 213 MET A C 1
ATOM 1721 O O . MET A 1 213 ? 1.842 9.406 -0.910 1.00 46.78 213 MET A O 1
ATOM 1725 N N . SER A 1 214 ? 0.189 8.254 0.066 1.00 44.25 214 SER A N 1
ATOM 1726 C CA . SER A 1 214 ? 0.973 7.447 1.003 1.00 44.25 214 SER A CA 1
ATOM 1727 C C . SER A 1 214 ? 0.871 5.914 0.840 1.00 44.25 214 SER A C 1
ATOM 1729 O O . SER A 1 214 ? 1.381 5.170 1.674 1.00 44.25 214 SER A O 1
ATOM 1731 N N . VAL A 1 215 ? 0.295 5.403 -0.255 1.00 40.00 215 VAL A N 1
ATOM 1732 C CA . VAL A 1 215 ? 0.143 3.942 -0.465 1.00 40.00 215 VAL A CA 1
ATOM 1733 C C . VAL A 1 215 ? 1.471 3.259 -0.852 1.00 40.00 215 VAL A C 1
ATOM 1735 O O . VAL A 1 215 ? 1.770 2.165 -0.372 1.00 40.00 215 VAL A O 1
ATOM 1738 N N . GLY A 1 216 ? 2.329 3.921 -1.640 1.00 40.62 216 GLY A N 1
ATOM 1739 C CA . GLY A 1 216 ? 3.613 3.355 -2.093 1.00 40.62 216 GLY A CA 1
ATOM 1740 C C . GLY A 1 216 ? 4.637 3.107 -0.973 1.00 40.62 216 GLY A C 1
ATOM 1741 O O . GLY A 1 216 ? 5.435 2.171 -1.038 1.00 40.62 216 GLY A O 1
ATOM 1742 N N . THR A 1 217 ? 4.579 3.892 0.108 1.00 40.88 217 THR A N 1
ATOM 1743 C CA . THR A 1 217 ? 5.509 3.795 1.248 1.00 40.88 217 THR A CA 1
ATOM 1744 C C . THR A 1 217 ? 5.318 2.505 2.055 1.00 40.88 217 THR A C 1
ATOM 1746 O O . THR A 1 217 ? 6.282 1.987 2.625 1.00 40.88 217 THR A O 1
ATOM 1749 N N . ILE A 1 218 ? 4.095 1.961 2.083 1.00 39.19 218 ILE A N 1
ATOM 1750 C CA . ILE A 1 218 ? 3.752 0.729 2.814 1.00 39.19 218 ILE A CA 1
ATOM 1751 C C . ILE A 1 218 ? 4.435 -0.479 2.174 1.00 39.19 218 ILE A C 1
ATOM 1753 O O . ILE A 1 218 ? 5.055 -1.273 2.887 1.00 39.19 218 ILE A O 1
ATOM 1757 N N . CYS A 1 219 ? 4.387 -0.571 0.840 1.00 38.69 219 CYS A N 1
ATOM 1758 C CA . CYS A 1 219 ? 4.981 -1.677 0.088 1.00 38.69 219 CYS A CA 1
ATOM 1759 C C . CYS A 1 219 ? 6.500 -1.738 0.300 1.00 38.69 219 CYS A C 1
ATOM 1761 O O . CYS A 1 219 ? 7.030 -2.786 0.658 1.00 38.69 219 CYS A O 1
ATOM 1763 N N . ILE A 1 220 ? 7.203 -0.603 0.195 1.00 40.19 220 ILE A N 1
ATOM 1764 C CA . ILE A 1 220 ? 8.669 -0.560 0.355 1.00 40.19 220 ILE A CA 1
ATOM 1765 C C . ILE A 1 220 ? 9.110 -0.898 1.792 1.00 40.19 220 ILE A C 1
ATOM 1767 O O . ILE A 1 220 ? 10.150 -1.528 1.995 1.00 40.19 220 ILE A O 1
ATOM 1771 N N . LYS A 1 221 ? 8.351 -0.486 2.817 1.00 39.50 221 LYS A N 1
ATOM 1772 C CA . LYS A 1 221 ? 8.738 -0.721 4.220 1.00 39.50 221 LYS A CA 1
ATOM 1773 C C . LYS A 1 221 ? 8.581 -2.170 4.671 1.00 39.50 221 LYS A C 1
ATOM 1775 O O . LYS A 1 221 ? 9.430 -2.626 5.434 1.00 39.50 221 LYS A O 1
ATOM 1780 N N . HIS A 1 222 ? 7.559 -2.884 4.198 1.00 37.22 222 HIS A N 1
ATOM 1781 C CA . HIS A 1 222 ? 7.411 -4.316 4.491 1.00 37.22 222 HIS A CA 1
ATOM 1782 C C . HIS A 1 222 ? 8.572 -5.121 3.882 1.00 37.22 222 HIS A C 1
ATOM 1784 O O . HIS A 1 222 ? 9.129 -6.000 4.530 1.00 3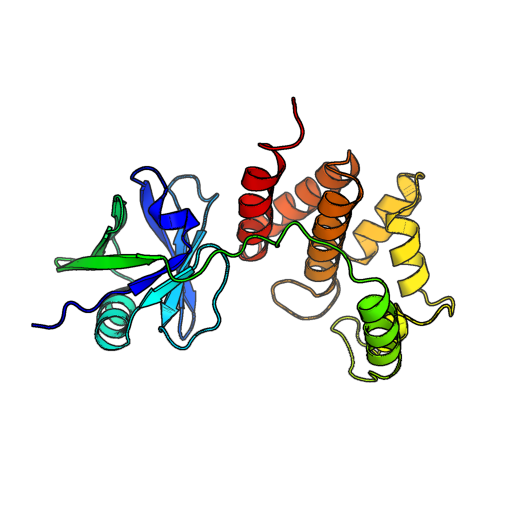7.22 222 HIS A O 1
ATOM 1790 N N . LEU A 1 223 ? 9.058 -4.713 2.708 1.00 39.19 223 LEU A N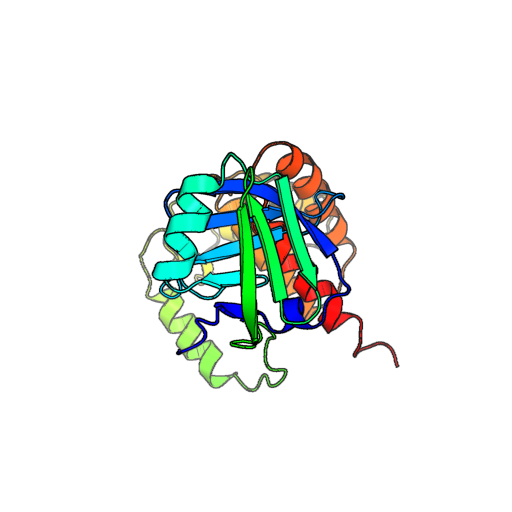 1
ATOM 1791 C CA . LEU A 1 223 ? 10.161 -5.380 2.010 1.00 39.19 223 LEU A CA 1
ATOM 1792 C C . LEU A 1 223 ? 11.537 -5.190 2.659 1.00 39.19 223 LEU A C 1
ATOM 1794 O O . LEU A 1 223 ? 12.379 -6.086 2.605 1.00 39.19 223 LEU A O 1
ATOM 1798 N N . LYS A 1 224 ? 11.788 -4.046 3.311 1.00 34.72 224 LYS A N 1
ATOM 1799 C CA . LYS A 1 224 ? 13.058 -3.826 4.027 1.00 34.72 224 LYS A CA 1
ATOM 1800 C C . LYS A 1 224 ? 13.253 -4.764 5.218 1.00 34.72 224 LYS A C 1
ATOM 1802 O O . LYS A 1 224 ? 14.392 -4.955 5.628 1.00 34.72 224 LYS A O 1
ATOM 1807 N N . ARG A 1 225 ? 12.186 -5.316 5.800 1.00 36.78 225 ARG A N 1
ATOM 1808 C CA . ARG A 1 225 ? 12.297 -6.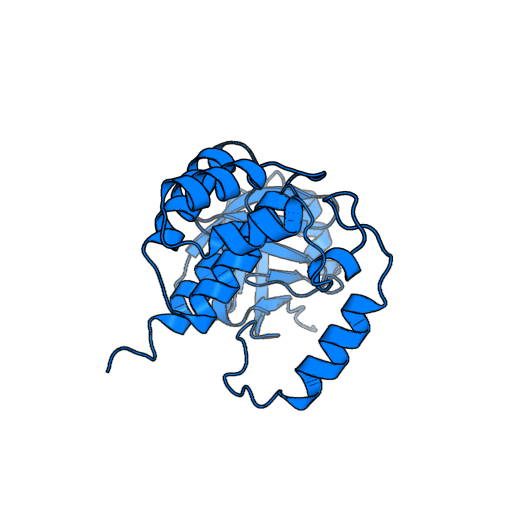102 7.036 1.00 36.78 225 ARG A CA 1
ATOM 1809 C C . ARG A 1 225 ? 12.573 -7.585 6.775 1.00 36.78 225 ARG A C 1
ATOM 1811 O O . ARG A 1 225 ? 13.321 -8.179 7.548 1.00 36.78 225 ARG A O 1
ATOM 1818 N N . ASP A 1 226 ? 12.090 -8.114 5.653 1.00 31.97 226 ASP A N 1
ATOM 1819 C CA . ASP A 1 226 ? 12.280 -9.524 5.288 1.00 31.97 226 ASP A CA 1
ATOM 1820 C C . ASP A 1 226 ? 13.583 -9.773 4.508 1.00 31.97 226 ASP A C 1
ATOM 1822 O O . ASP A 1 226 ? 14.159 -10.850 4.605 1.00 31.97 226 ASP A O 1
ATOM 1826 N N . ILE A 1 227 ? 14.130 -8.768 3.811 1.00 32.59 227 ILE A N 1
ATOM 1827 C CA . ILE A 1 227 ? 15.398 -8.918 3.066 1.00 32.59 227 ILE A CA 1
ATOM 1828 C C . ILE A 1 227 ? 16.633 -8.701 3.965 1.00 32.59 227 ILE A C 1
ATOM 1830 O O . ILE A 1 227 ? 17.697 -9.262 3.713 1.00 32.59 227 ILE A O 1
ATOM 1834 N N . VAL A 1 228 ? 16.513 -7.940 5.061 1.00 27.02 228 VAL A N 1
ATOM 1835 C CA . VAL A 1 228 ? 17.657 -7.604 5.938 1.00 27.02 228 VAL A CA 1
ATOM 1836 C C . VAL A 1 228 ? 18.003 -8.723 6.938 1.00 27.02 228 VAL A C 1
ATOM 1838 O O . VAL A 1 228 ? 19.041 -8.655 7.589 1.00 27.02 228 VAL A O 1
ATOM 1841 N N . ARG A 1 229 ? 17.199 -9.791 7.049 1.00 27.31 229 ARG A N 1
ATOM 1842 C CA . ARG A 1 229 ? 17.444 -10.873 8.023 1.00 27.31 229 ARG A CA 1
ATOM 1843 C C . ARG A 1 229 ? 18.055 -12.166 7.478 1.00 27.31 229 ARG A C 1
ATOM 1845 O O . ARG A 1 229 ? 18.358 -13.030 8.294 1.00 27.31 229 ARG A O 1
ATOM 1852 N N . THR A 1 230 ? 18.295 -12.305 6.172 1.00 31.59 230 THR A N 1
ATOM 1853 C CA . THR A 1 230 ? 18.682 -13.623 5.610 1.00 31.59 230 THR A CA 1
ATOM 1854 C C . THR A 1 230 ? 19.892 -13.608 4.669 1.00 31.59 230 THR A C 1
ATOM 1856 O O . THR A 1 230 ? 20.244 -14.649 4.134 1.00 31.59 230 THR A O 1
ATOM 1859 N N . TYR A 1 231 ? 20.595 -12.482 4.506 1.00 27.09 231 TYR A N 1
ATOM 1860 C CA . TYR A 1 231 ? 21.811 -12.436 3.668 1.00 27.09 231 TYR A CA 1
ATOM 1861 C C . TYR A 1 231 ? 23.032 -11.788 4.341 1.00 27.09 231 TYR A C 1
ATOM 1863 O O . TYR A 1 231 ? 23.975 -11.391 3.664 1.00 27.09 231 TYR A O 1
ATOM 1871 N N . PHE A 1 232 ? 23.035 -11.708 5.676 1.00 29.80 232 PHE A N 1
ATOM 1872 C CA . PHE A 1 232 ? 24.215 -11.334 6.465 1.00 29.80 232 PHE A CA 1
ATOM 1873 C C . PHE A 1 232 ? 24.438 -12.312 7.628 1.00 29.80 232 PHE A C 1
ATOM 1875 O O . PHE A 1 232 ? 24.333 -11.921 8.788 1.00 29.80 232 PHE A O 1
ATOM 1882 N N . ILE A 1 233 ? 24.709 -13.579 7.288 1.00 29.47 233 ILE A N 1
ATOM 1883 C CA . ILE A 1 233 ? 25.800 -14.408 7.840 1.00 29.47 233 ILE A CA 1
ATOM 1884 C C . ILE A 1 233 ? 26.357 -15.214 6.667 1.00 29.47 233 ILE A C 1
ATOM 1886 O O . ILE A 1 233 ? 25.524 -15.787 5.930 1.00 29.47 233 ILE A O 1
#

Foldseek 3Di:
DDAFAKEFAPVLLPDAKFKWAWDADDPFWTWIAGPVRQAIAIEGAQPDDDDFNYIHGHPVQRPVCNVQVVQWPIWIRHNQWIWTDRPPDIDIHGYDHDDHPDDDPDDPCPVVVVVVLVVQLPFQDADQLRGTSNVCSDPDDDPLVLLVVQCVDPDPVSVVVSLVVLQPGGDDLCHSSNVVVLVVLVVCCVPPNDDPSNVVNVVVVVVCVVPTDDRSSNVVVVVVVVVVPPPDD

Secondary structure (DSSP, 8-state):
-PPPEEEEEHHHHTSPPEEEEEEEEETTEEEEEETTS--EEEEEETTSPP-TTEEEE-HHHHHHHHHTGGGEEEEEEETTEEEEEETTEEEEEEEEEEE--PPPS----HHHHHHHHHHHHH--PBPTTSSBGGGGT--S--HHHHHHHHHT-S-HHHHHHHHHHHTT-SSTTTTHHHHHHHHHHHHH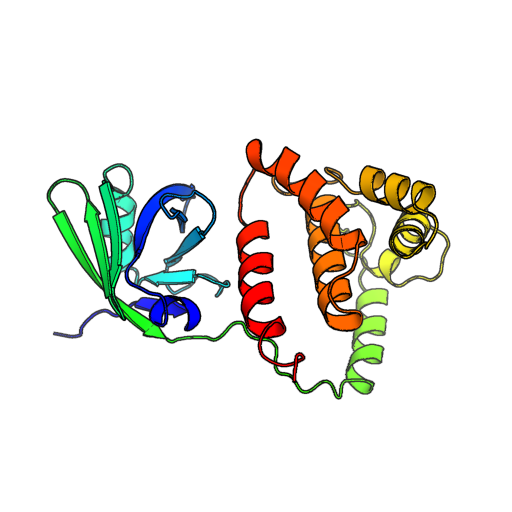HHHH-S-HHHHHHHHHHHHHHTTS--HHHHHHHHHHHHHTTSS--

Sequence (233 aa):
MTLLQAKADQYLIQQKPTQWFLHSVYQKTFNLTNESNNQLILVARENAPYLPGGIYLPTPLFEPIYQGIEQLQWARLEEDWLRFKIGEKDVQVQLVPAYNPSLPQEASALLGKRIFLEKIQSLQQKTGFEIPLSSFAKKAPTPLAKQIVSLFSENQSEKQASLNYFLGRGPGLTTSGDDFLLGWLFINQLVFGSTKNDQLILEKHKVRTTQRMSVGTICIKHLKRDIVRTYFI

Solvent-accessible surface area (backbone atoms only — not comparable to full-atom values): 13355 Å² total; per-residue (Å²): 133,84,80,78,59,21,41,21,29,40,72,61,47,72,40,73,71,44,60,28,31,82,68,48,81,52,102,72,37,37,32,32,21,36,90,82,70,78,52,60,34,41,39,35,42,60,88,55,83,92,51,84,48,27,36,23,26,43,64,89,61,35,52,65,50,61,76,39,47,91,44,45,72,39,33,37,42,45,52,48,32,41,36,37,36,40,69,94,45,79,47,78,38,44,48,40,74,70,47,70,88,71,79,77,89,79,83,88,48,76,74,55,50,55,57,51,49,56,52,43,51,68,36,70,57,64,41,56,84,78,42,37,51,17,62,81,70,45,89,63,92,40,78,64,52,50,35,59,54,26,60,73,44,89,51,62,68,55,21,50,53,25,50,62,64,28,59,72,31,46,61,69,85,69,14,39,21,42,54,48,50,52,52,48,50,50,52,43,39,74,76,72,42,90,50,82,66,54,54,58,53,51,52,59,47,52,70,45,44,81,76,50,76,69,71,72,61,46,62,59,56,61,53,58,63,68,60,70,73,77,78,82,127

Mean predicted aligned error: 10.88 Å

pLDDT: mean 78.39, std 18.31, range [27.02, 96.88]

Radius of gyration: 20.57 Å; Cα contacts (8 Å, |Δi|>4): 320; chains: 1; bounding box: 49×39×55 Å

Nearest PDB structures (foldseek):
  8qcf-assembly1_K  TM=3.702E-01  e=1.587E-01  Saccharomyces cerevisiae
  6y4h-assembly1_A  TM=3.740E-01  e=5.813E-01  Drosophila melanogaster
  3go5-assembly1_A  TM=2.569E-01  e=2.863E-01  Streptococcus pneumoniae TIGR4
  8qcf-assembly1_H  TM=1.981E-01  e=3.846E-01  Saccharomyces cerevisiae
  5k36-assembly1_G  TM=2.364E-01  e=8.786E-01  Saccharomyces cerevisiae S288C